Protein AF-A0AAN8JQB4-F1 (afdb_monomer_lite)

Structure (mmCIF, N/CA/C/O backbone):
data_AF-A0AAN8JQB4-F1
#
_entry.id   AF-A0AAN8JQB4-F1
#
loop_
_atom_site.group_PDB
_atom_site.id
_atom_site.type_symbol
_atom_site.label_atom_id
_atom_site.label_alt_id
_atom_site.label_comp_id
_atom_site.label_asym_id
_atom_site.label_entity_id
_atom_site.label_seq_id
_atom_site.pdbx_PDB_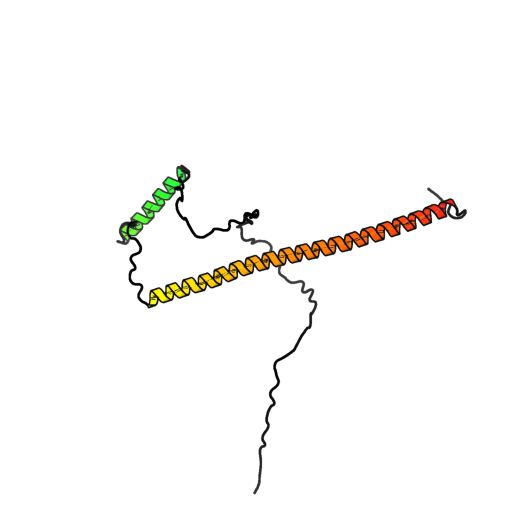ins_code
_atom_site.Cartn_x
_atom_site.Cartn_y
_atom_site.Cartn_z
_atom_site.occupancy
_atom_site.B_iso_or_equiv
_atom_site.auth_seq_id
_atom_site.auth_comp_id
_atom_site.auth_asym_id
_atom_site.auth_atom_id
_atom_site.pdbx_PDB_model_num
ATOM 1 N N . MET A 1 1 ? 81.559 2.538 22.326 1.00 36.91 1 MET A N 1
ATOM 2 C CA . MET A 1 1 ? 80.448 3.495 22.117 1.00 36.91 1 MET A CA 1
ATOM 3 C C . MET A 1 1 ? 79.347 2.707 21.410 1.00 36.91 1 MET A C 1
ATOM 5 O O . MET A 1 1 ? 79.612 2.231 20.320 1.00 36.91 1 MET A O 1
ATOM 9 N N . ALA A 1 2 ? 78.404 2.146 22.182 1.00 40.31 2 ALA A N 1
ATOM 10 C CA . ALA A 1 2 ? 76.998 2.594 22.303 1.00 40.31 2 ALA A CA 1
ATOM 11 C C . ALA A 1 2 ? 76.236 2.403 20.969 1.00 40.31 2 ALA A C 1
ATOM 13 O O . ALA A 1 2 ? 76.582 3.067 20.004 1.00 40.31 2 ALA A O 1
ATOM 14 N N . GLY A 1 3 ? 75.356 1.400 20.808 1.00 42.59 3 GLY A N 1
ATOM 15 C CA . GLY A 1 3 ? 73.992 1.295 21.380 1.00 42.59 3 GLY A CA 1
ATOM 16 C C . GLY A 1 3 ? 73.015 2.032 20.440 1.00 42.59 3 GLY A C 1
ATOM 17 O O . GLY A 1 3 ? 73.292 3.176 20.114 1.00 42.59 3 GLY A O 1
ATOM 18 N N . LYS A 1 4 ? 71.902 1.495 19.926 1.00 48.22 4 LYS A N 1
ATOM 19 C CA . LYS A 1 4 ? 70.839 0.691 20.546 1.00 48.22 4 LYS A CA 1
ATOM 20 C C . LYS A 1 4 ? 69.944 0.033 19.483 1.00 48.22 4 LYS A C 1
ATOM 22 O O . LYS A 1 4 ? 69.798 0.548 18.378 1.00 48.22 4 LYS A O 1
ATOM 27 N N . ASP A 1 5 ? 69.317 -1.047 19.926 1.00 49.12 5 ASP A N 1
ATOM 28 C CA . ASP A 1 5 ? 68.224 -1.827 19.344 1.00 49.12 5 ASP A CA 1
ATOM 29 C C . ASP A 1 5 ? 66.959 -1.008 19.032 1.00 49.12 5 ASP A C 1
ATOM 31 O O . ASP A 1 5 ? 66.666 -0.043 19.738 1.00 49.12 5 ASP A O 1
ATOM 35 N N . ILE A 1 6 ? 66.155 -1.462 18.059 1.00 45.59 6 ILE A N 1
ATOM 36 C CA . ILE A 1 6 ? 64.700 -1.239 18.020 1.00 45.59 6 ILE A CA 1
ATOM 37 C C . ILE A 1 6 ? 64.007 -2.521 17.546 1.00 45.59 6 ILE A C 1
ATOM 39 O O . ILE A 1 6 ? 64.327 -3.098 16.507 1.00 45.59 6 ILE A O 1
ATOM 43 N N . SER A 1 7 ? 63.090 -2.955 18.401 1.00 45.72 7 SER A N 1
ATOM 44 C CA . SER A 1 7 ? 62.369 -4.216 18.411 1.00 45.72 7 SER A CA 1
ATOM 45 C C . SER A 1 7 ? 61.274 -4.329 17.353 1.00 45.72 7 SER A C 1
ATOM 47 O O . SER A 1 7 ? 60.690 -3.346 16.904 1.00 45.72 7 SER A O 1
ATOM 49 N N . GLN A 1 8 ? 60.959 -5.587 17.053 1.00 43.47 8 GLN A N 1
ATOM 50 C CA . GLN A 1 8 ? 59.735 -6.054 16.413 1.00 43.47 8 GLN A CA 1
ATOM 51 C C . GLN A 1 8 ? 58.496 -5.677 17.249 1.00 43.47 8 GLN A C 1
ATOM 53 O O . GLN A 1 8 ? 58.526 -5.788 18.475 1.00 43.47 8 GLN A O 1
ATOM 58 N N . SER A 1 9 ? 57.389 -5.322 16.593 1.00 43.88 9 SER A N 1
ATOM 59 C CA . SER A 1 9 ? 56.047 -5.483 17.166 1.00 43.88 9 SER A CA 1
ATOM 60 C C . SER A 1 9 ? 55.058 -5.884 16.073 1.00 43.88 9 SER A C 1
ATOM 62 O O . SER A 1 9 ? 54.669 -5.072 15.232 1.00 43.88 9 SER A O 1
ATOM 64 N N . GLU A 1 10 ? 54.690 -7.160 16.098 1.00 43.81 10 GLU A N 1
ATOM 65 C CA . GLU A 1 10 ? 53.572 -7.754 15.373 1.00 43.81 10 GLU A CA 1
ATOM 66 C C . GLU A 1 10 ? 52.251 -7.194 15.919 1.00 43.81 10 GLU A C 1
ATOM 68 O O . GLU A 1 10 ? 52.070 -7.077 17.132 1.00 43.81 10 GLU A O 1
ATOM 73 N N . VAL A 1 11 ? 51.318 -6.858 15.028 1.00 48.84 11 VAL A N 1
ATOM 74 C CA . VAL A 1 11 ? 49.929 -6.543 15.387 1.00 48.84 11 VAL A CA 1
ATOM 75 C C . VAL A 1 11 ? 49.025 -7.706 14.958 1.00 48.84 11 VAL A C 1
ATOM 77 O O . VAL A 1 11 ? 49.134 -8.159 13.816 1.00 48.84 11 VAL A O 1
ATOM 80 N N . PRO A 1 12 ? 48.159 -8.223 15.849 1.00 42.69 12 PRO A N 1
ATOM 81 C CA . PRO A 1 12 ? 47.396 -9.438 15.601 1.00 42.69 12 PRO A CA 1
ATOM 82 C C . PRO A 1 12 ? 46.146 -9.184 14.751 1.00 42.69 12 PRO A C 1
ATOM 84 O O . PRO A 1 12 ? 45.464 -8.168 14.877 1.00 42.69 12 PRO A O 1
ATOM 87 N N . SER A 1 13 ? 45.829 -10.170 13.913 1.00 44.69 13 SER A N 1
ATOM 88 C CA . SER A 1 13 ? 44.595 -10.301 13.141 1.00 44.69 13 SER A CA 1
AT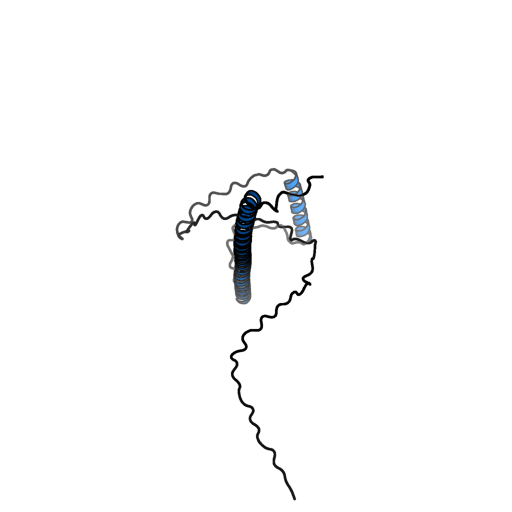OM 89 C C . SER A 1 13 ? 43.385 -10.534 14.050 1.00 44.69 13 SER A C 1
ATOM 91 O O . SER A 1 13 ? 43.365 -11.516 14.794 1.00 44.69 13 SER A O 1
ATOM 93 N N . THR A 1 14 ? 42.337 -9.717 13.933 1.00 50.06 14 THR A N 1
ATOM 94 C CA . THR A 1 14 ? 41.032 -10.004 14.550 1.00 50.06 14 THR A CA 1
ATOM 95 C C . THR A 1 14 ? 39.934 -10.053 13.492 1.00 50.06 14 THR A C 1
ATOM 97 O O . THR A 1 14 ? 39.484 -9.030 12.983 1.00 50.06 14 THR A O 1
ATOM 100 N N . SER A 1 15 ? 39.578 -11.297 13.163 1.00 37.19 15 SER A N 1
ATOM 101 C CA . SER A 1 15 ? 38.269 -11.820 12.759 1.00 37.19 15 SER A CA 1
ATOM 102 C C . SER A 1 15 ? 37.110 -10.817 12.796 1.00 37.19 15 SER A C 1
ATOM 104 O O . SER A 1 15 ? 36.704 -10.369 13.866 1.00 37.19 15 SER A O 1
ATOM 106 N N . ALA A 1 16 ? 36.542 -10.527 11.627 1.00 48.97 16 ALA A N 1
ATOM 107 C CA . ALA A 1 16 ? 35.262 -9.851 11.493 1.00 48.97 16 ALA A CA 1
ATOM 108 C C . ALA A 1 16 ? 34.144 -10.892 11.616 1.00 48.97 16 ALA A C 1
ATOM 110 O O . ALA A 1 16 ? 33.850 -11.551 10.632 1.00 48.97 16 ALA A O 1
ATOM 111 N N . ASP A 1 17 ? 33.571 -11.039 12.811 1.00 42.47 17 ASP A N 1
ATOM 112 C CA . ASP A 1 17 ? 32.242 -11.620 13.028 1.00 42.47 17 ASP A CA 1
ATOM 113 C C . ASP A 1 17 ? 31.674 -11.112 14.370 1.00 42.47 17 ASP A C 1
ATOM 115 O O . ASP A 1 17 ? 32.356 -11.148 15.393 1.00 42.47 17 ASP A O 1
ATOM 119 N N . ASN A 1 18 ? 30.404 -10.687 14.336 1.00 36.41 18 ASN A N 1
ATOM 120 C CA . ASN A 1 18 ? 29.501 -10.309 15.440 1.00 36.41 18 ASN A CA 1
ATOM 121 C C . ASN A 1 18 ? 29.667 -8.936 16.124 1.00 36.41 18 ASN A C 1
ATOM 123 O O . ASN A 1 18 ? 30.315 -8.810 17.160 1.00 36.41 18 ASN A O 1
ATOM 127 N N . ILE A 1 19 ? 28.883 -7.953 15.662 1.00 43.16 19 ILE A N 1
ATOM 128 C CA . ILE A 1 19 ? 28.122 -7.091 16.582 1.00 43.16 19 ILE A CA 1
ATOM 129 C C . ILE A 1 19 ? 26.657 -7.165 16.163 1.00 43.16 19 ILE A C 1
ATOM 131 O O . ILE A 1 19 ? 26.254 -6.594 15.151 1.00 43.16 19 ILE A O 1
ATOM 135 N N . ASP A 1 20 ? 25.895 -7.916 16.948 1.00 40.97 20 ASP A N 1
ATOM 136 C CA . ASP A 1 20 ? 24.444 -7.938 16.912 1.00 40.97 20 ASP A CA 1
ATOM 137 C C . ASP A 1 20 ? 23.907 -6.842 17.849 1.00 40.97 20 ASP A C 1
ATOM 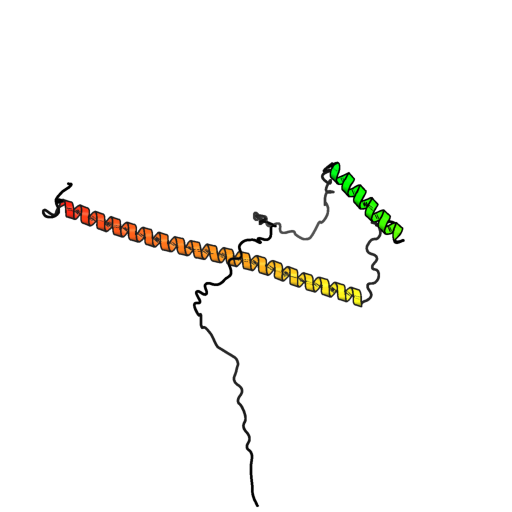139 O O . ASP A 1 20 ? 24.463 -6.595 18.920 1.00 40.97 20 ASP A O 1
ATOM 143 N N . PHE A 1 21 ? 22.805 -6.229 17.428 1.00 35.81 21 PHE A N 1
ATOM 144 C CA . PHE A 1 21 ? 21.771 -5.641 18.279 1.00 35.81 21 PHE A CA 1
ATOM 145 C C . PHE A 1 21 ? 22.128 -4.499 19.262 1.00 35.81 21 PHE A C 1
ATOM 147 O O . PHE A 1 21 ? 22.403 -4.708 20.441 1.00 35.81 21 PHE A O 1
ATOM 154 N N . LEU A 1 22 ? 21.878 -3.261 18.825 1.00 31.66 22 LEU A N 1
ATOM 155 C CA . LEU A 1 22 ? 21.128 -2.303 19.645 1.00 31.66 22 LEU A CA 1
ATOM 156 C C . LEU A 1 22 ? 20.026 -1.683 18.782 1.00 31.66 22 LEU A C 1
ATOM 158 O O . LEU A 1 22 ? 20.266 -0.785 17.977 1.00 31.66 22 LEU A O 1
ATOM 162 N N . THR A 1 23 ? 18.802 -2.179 18.958 1.00 51.28 23 THR A N 1
ATOM 163 C CA . THR A 1 23 ? 17.591 -1.399 18.705 1.00 51.28 23 THR A CA 1
ATOM 164 C C . THR A 1 23 ? 17.631 -0.187 19.623 1.00 51.28 23 THR A C 1
ATOM 166 O O . THR A 1 23 ? 17.476 -0.326 20.836 1.00 51.28 23 THR A O 1
ATOM 169 N N . TYR A 1 24 ? 17.884 0.984 19.052 1.00 33.62 24 TYR A N 1
ATOM 170 C CA . TYR A 1 24 ? 17.646 2.242 19.737 1.00 33.62 24 TYR A CA 1
ATOM 171 C C . TYR A 1 24 ? 16.297 2.767 19.258 1.00 33.62 24 TYR A C 1
ATOM 173 O O . TYR A 1 24 ? 16.125 3.066 18.075 1.00 33.62 24 TYR A O 1
ATOM 181 N N . ASP A 1 25 ? 15.337 2.784 20.179 1.00 45.75 25 ASP A N 1
ATOM 182 C CA . ASP A 1 25 ? 14.132 3.590 20.084 1.00 45.75 25 ASP A CA 1
ATOM 183 C C . ASP A 1 25 ? 14.544 5.032 19.789 1.00 45.75 25 ASP A C 1
ATOM 185 O O . ASP A 1 25 ? 15.288 5.639 20.559 1.00 45.75 25 ASP A O 1
ATOM 189 N N . ASP A 1 26 ? 14.072 5.577 18.674 1.00 38.53 26 ASP A N 1
ATOM 190 C CA . ASP A 1 26 ? 14.133 7.013 18.462 1.00 38.53 26 ASP A CA 1
ATOM 191 C C . ASP A 1 26 ? 12.776 7.478 17.942 1.00 38.53 26 ASP A C 1
ATOM 193 O O . ASP A 1 26 ? 12.453 7.395 16.752 1.00 38.53 26 ASP A O 1
ATOM 197 N N . ASP A 1 27 ? 11.978 7.967 18.891 1.00 47.69 27 ASP A N 1
ATOM 198 C CA . ASP A 1 27 ? 10.947 8.981 18.699 1.00 47.69 27 ASP A CA 1
ATOM 199 C C . ASP A 1 27 ? 11.590 10.264 18.125 1.00 47.69 27 ASP A C 1
ATOM 201 O O . ASP A 1 27 ? 11.508 11.351 18.701 1.00 47.69 27 ASP A O 1
ATOM 205 N N . ASN A 1 28 ? 12.237 10.175 16.960 1.00 40.66 28 ASN A N 1
ATOM 206 C CA . ASN A 1 28 ? 12.725 11.346 16.255 1.00 40.66 28 ASN A CA 1
ATOM 207 C C . ASN A 1 28 ? 11.591 11.926 15.416 1.00 40.66 28 ASN A C 1
ATOM 209 O O . ASN A 1 28 ? 11.411 11.668 14.222 1.00 40.66 28 ASN A O 1
ATOM 213 N N . SER A 1 29 ? 10.806 12.724 16.125 1.00 54.28 29 SER A N 1
ATOM 214 C CA . SER A 1 29 ? 9.900 13.752 15.642 1.00 54.28 29 SER A CA 1
ATOM 215 C C . SER A 1 29 ? 10.604 14.775 14.734 1.00 54.28 29 SER A C 1
ATOM 217 O O . SER A 1 29 ? 10.682 15.952 15.058 1.00 54.28 29 SER A O 1
ATOM 219 N N . ASN A 1 30 ? 11.092 14.361 13.559 1.00 45.50 30 ASN A N 1
ATOM 220 C CA . ASN A 1 30 ? 11.366 15.274 12.449 1.00 45.50 30 ASN A CA 1
ATOM 221 C C . ASN A 1 30 ? 11.509 14.539 11.104 1.00 45.50 30 ASN A C 1
ATOM 223 O O . ASN A 1 30 ? 12.591 14.466 10.522 1.00 45.50 30 ASN A O 1
ATOM 227 N N . VAL A 1 31 ? 10.399 14.034 10.566 1.00 39.91 31 VAL A N 1
ATOM 228 C CA . VAL A 1 31 ? 10.278 13.811 9.119 1.00 39.91 31 VAL A CA 1
ATOM 229 C C . VAL A 1 31 ? 9.239 14.793 8.606 1.00 39.91 31 VAL A C 1
ATOM 231 O O . VAL A 1 31 ? 8.052 14.496 8.537 1.00 39.91 31 VAL A O 1
ATOM 234 N N . PHE A 1 32 ? 9.728 16.008 8.362 1.00 32.22 32 PHE A N 1
ATOM 235 C CA . PHE A 1 32 ? 9.246 16.995 7.401 1.00 32.22 32 PHE A CA 1
ATOM 236 C C . PHE A 1 32 ? 7.890 16.652 6.756 1.00 32.22 32 PHE A C 1
ATOM 238 O O . PHE A 1 32 ? 7.819 15.985 5.722 1.00 32.22 32 PHE A O 1
ATOM 245 N N . TYR A 1 33 ? 6.815 17.154 7.368 1.00 38.19 33 TYR A N 1
ATOM 246 C CA . TYR A 1 33 ? 5.573 17.434 6.658 1.00 38.19 33 TYR A CA 1
ATOM 247 C C . TYR A 1 33 ? 5.920 18.425 5.537 1.00 38.19 33 TYR A C 1
ATOM 249 O O . TYR A 1 33 ? 6.101 19.615 5.779 1.00 38.19 33 TYR A O 1
ATOM 257 N N . SER A 1 34 ? 6.077 17.924 4.313 1.00 44.22 34 SER A N 1
ATOM 258 C CA . SER A 1 34 ? 5.911 18.743 3.117 1.00 44.22 34 SER A CA 1
ATOM 259 C C . SER A 1 34 ? 4.513 18.454 2.596 1.00 44.22 34 SER A C 1
ATOM 261 O O . SER A 1 34 ? 4.288 17.497 1.854 1.00 44.22 34 SER A O 1
ATOM 263 N N . GLU A 1 35 ? 3.566 19.254 3.076 1.00 50.56 35 GLU A N 1
ATOM 264 C CA . GLU A 1 35 ? 2.320 19.501 2.363 1.00 50.56 35 GLU A CA 1
ATOM 265 C C . GLU A 1 35 ? 2.672 20.057 0.972 1.00 50.56 35 GLU A C 1
ATOM 267 O O . GLU A 1 35 ? 3.577 20.878 0.824 1.00 50.56 35 GLU A O 1
ATOM 272 N N . ASP A 1 36 ? 1.970 19.549 -0.041 1.00 50.28 36 ASP A N 1
ATOM 273 C CA . ASP A 1 36 ? 1.895 20.080 -1.405 1.00 50.28 36 ASP A CA 1
ATOM 274 C C . ASP A 1 36 ? 3.089 19.894 -2.356 1.00 50.28 36 ASP A C 1
ATOM 276 O O . ASP A 1 36 ? 3.607 20.872 -2.874 1.00 50.28 36 ASP A O 1
ATOM 280 N N . VAL A 1 37 ? 3.423 18.645 -2.728 1.00 50.53 37 VAL A N 1
ATOM 281 C CA . VAL A 1 37 ? 3.483 18.228 -4.157 1.00 50.53 37 VAL A CA 1
ATOM 282 C C . VAL A 1 37 ? 3.291 16.702 -4.264 1.00 50.53 37 VAL A C 1
ATOM 284 O O . VAL A 1 37 ? 4.236 15.929 -4.434 1.00 50.53 37 VAL A O 1
ATOM 287 N N . GLY A 1 38 ? 2.050 16.224 -4.169 1.00 43.88 38 GLY A N 1
ATOM 288 C CA . GLY A 1 38 ? 1.745 14.850 -4.579 1.00 43.88 38 GLY A CA 1
ATOM 289 C C . GLY A 1 38 ? 2.015 14.682 -6.084 1.00 43.88 38 GLY A C 1
ATOM 290 O O . GLY A 1 38 ? 1.617 15.553 -6.862 1.00 43.88 38 GLY A O 1
ATOM 291 N N . PRO A 1 39 ? 2.679 13.607 -6.556 1.00 50.84 39 PRO A N 1
ATOM 292 C CA . PRO A 1 39 ? 2.738 13.337 -7.984 1.00 50.84 39 PRO A CA 1
ATOM 293 C C . PRO A 1 39 ? 1.312 13.087 -8.495 1.00 50.84 39 PRO A C 1
ATOM 295 O O . PRO A 1 39 ? 0.694 12.073 -8.192 1.00 50.84 39 PRO A O 1
ATOM 298 N N . MET A 1 40 ? 0.812 14.043 -9.278 1.00 46.47 40 MET A N 1
ATOM 299 C CA . MET A 1 40 ? -0.550 14.181 -9.813 1.00 46.47 40 MET A CA 1
ATOM 300 C C . MET A 1 40 ? -0.977 13.086 -10.814 1.00 46.47 40 MET A C 1
ATOM 302 O O . MET A 1 40 ? -1.914 13.273 -11.584 1.00 46.47 40 MET A O 1
ATOM 306 N N . TRP A 1 41 ? -0.294 11.943 -10.840 1.00 50.19 41 TRP A N 1
ATOM 307 C CA . TRP A 1 41 ? -0.777 10.745 -11.520 1.00 50.19 41 TRP A CA 1
ATOM 308 C C . TRP A 1 41 ? -1.304 9.805 -10.437 1.00 50.19 41 TRP A C 1
ATOM 310 O O . TRP A 1 41 ? -0.647 8.881 -9.966 1.00 50.19 41 TRP A O 1
ATOM 320 N N . THR A 1 42 ? -2.496 10.146 -9.974 1.00 45.94 42 THR A N 1
ATOM 321 C CA . THR A 1 42 ? -3.301 9.357 -9.052 1.00 45.94 42 THR A CA 1
ATOM 322 C C . THR A 1 42 ? -3.385 7.899 -9.489 1.00 45.94 42 THR A C 1
ATOM 324 O O . THR A 1 42 ? -3.574 7.601 -10.671 1.00 45.94 42 THR A O 1
ATOM 327 N N . ASP A 1 43 ? -3.259 7.021 -8.500 1.00 49.44 43 ASP A N 1
ATOM 328 C CA . ASP A 1 43 ? -4.012 5.782 -8.320 1.00 49.44 43 ASP A CA 1
ATOM 329 C C . ASP A 1 43 ? -4.738 5.259 -9.563 1.00 49.44 43 ASP A C 1
ATOM 331 O O . ASP A 1 43 ? -5.934 5.438 -9.761 1.00 49.44 43 ASP A O 1
ATOM 335 N N . ASN A 1 44 ? -3.990 4.516 -10.370 1.00 48.81 44 ASN A N 1
ATOM 336 C CA . ASN A 1 44 ? -4.535 3.357 -11.056 1.00 48.81 44 ASN A CA 1
ATOM 337 C C . ASN A 1 44 ? -3.764 2.140 -10.553 1.00 48.81 44 ASN A C 1
ATOM 339 O O . ASN A 1 44 ? -2.901 1.574 -11.233 1.00 48.81 44 ASN A O 1
ATOM 343 N N . ILE A 1 45 ? -4.063 1.734 -9.316 1.00 51.38 45 ILE A N 1
ATOM 344 C CA . ILE A 1 45 ? -3.969 0.316 -8.995 1.00 51.38 45 ILE A CA 1
ATOM 345 C C . ILE A 1 45 ? -5.060 -0.328 -9.838 1.00 51.38 45 ILE A C 1
ATOM 347 O O . ILE A 1 45 ? -6.231 -0.308 -9.483 1.00 51.38 45 ILE A O 1
ATOM 351 N N . ILE A 1 46 ? -4.668 -0.827 -11.010 1.00 46.62 46 ILE A N 1
ATOM 352 C CA . ILE A 1 46 ? -5.478 -1.798 -11.729 1.00 46.62 46 ILE A CA 1
ATOM 353 C C . ILE A 1 46 ? -5.663 -2.939 -10.735 1.00 46.62 46 ILE A C 1
ATOM 355 O O . ILE A 1 46 ? -4.707 -3.653 -10.420 1.00 46.62 46 ILE A O 1
ATOM 359 N N . GLU A 1 47 ? -6.868 -3.040 -10.192 1.00 41.72 47 GLU A N 1
ATOM 360 C CA . GLU A 1 47 ? -7.356 -4.196 -9.467 1.00 41.72 47 GLU A CA 1
ATOM 361 C C . GLU A 1 47 ? -7.314 -5.361 -10.461 1.00 41.72 47 GLU A C 1
ATOM 363 O O . GLU A 1 47 ? -8.230 -5.583 -11.253 1.00 41.72 47 GLU A O 1
ATOM 368 N N . LEU A 1 48 ? -6.169 -6.051 -10.518 1.00 41.53 48 LEU A N 1
ATOM 369 C CA . LEU A 1 48 ? -6.085 -7.339 -11.184 1.00 41.53 48 LEU A CA 1
ATOM 370 C C . LEU A 1 48 ? -6.929 -8.287 -10.338 1.00 41.53 48 LEU A C 1
ATOM 372 O O . LEU A 1 48 ? -6.432 -8.930 -9.417 1.00 41.53 48 LEU A O 1
ATOM 376 N N . SER A 1 49 ? -8.216 -8.368 -10.669 1.00 37.44 49 SER A N 1
ATOM 377 C CA . SER A 1 49 ? -8.983 -9.572 -10.402 1.00 37.44 49 SER A CA 1
ATOM 378 C C . SER A 1 49 ? -8.167 -10.746 -1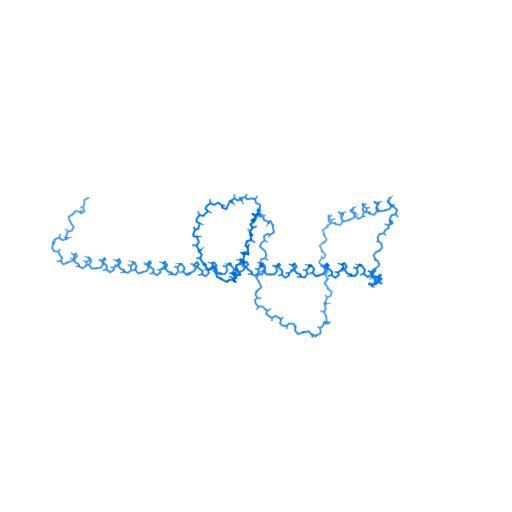0.943 1.00 37.44 49 SER A C 1
ATOM 380 O O . SER A 1 49 ? -7.739 -10.757 -12.101 1.00 37.44 49 SER A O 1
ATOM 382 N N . SER A 1 50 ? -7.856 -11.685 -10.055 1.00 37.78 50 SER A N 1
ATOM 383 C CA . SER A 1 50 ? -7.046 -12.864 -10.323 1.00 37.78 50 SER A CA 1
ATOM 384 C C . SER A 1 50 ? -7.617 -13.665 -11.492 1.00 37.78 50 SER A C 1
ATOM 386 O O . SER A 1 50 ? -8.447 -14.549 -11.313 1.00 37.78 50 SER A O 1
ATOM 388 N N . SER A 1 51 ? -7.144 -13.372 -12.697 1.00 32.84 51 SER A N 1
ATOM 389 C CA . SER A 1 51 ? -7.276 -14.234 -13.863 1.00 32.84 51 SER A CA 1
ATOM 390 C C . SER A 1 51 ? -5.872 -14.652 -14.258 1.00 32.84 51 SER A C 1
ATOM 392 O O . SER A 1 51 ? -5.194 -13.989 -15.043 1.00 32.84 51 SER A O 1
ATOM 394 N N . ASN A 1 52 ? -5.414 -15.753 -13.666 1.00 48.22 52 ASN A N 1
ATOM 395 C CA . ASN A 1 52 ? -4.242 -16.465 -14.149 1.00 48.22 52 ASN A CA 1
ATOM 396 C C . ASN A 1 52 ? -4.514 -16.890 -15.596 1.00 48.22 52 ASN A C 1
ATOM 398 O O . ASN A 1 52 ? -5.223 -17.863 -15.834 1.00 48.22 52 ASN A O 1
ATOM 402 N N . THR A 1 53 ? -3.947 -16.180 -16.568 1.00 37.66 53 THR A N 1
ATOM 403 C CA . THR A 1 53 ? -3.777 -16.719 -17.917 1.00 37.66 53 THR A CA 1
ATOM 404 C C . THR A 1 53 ? -2.340 -17.200 -18.022 1.00 37.66 53 THR A C 1
ATOM 406 O O . THR A 1 53 ? -1.406 -16.451 -18.291 1.00 37.66 53 THR A O 1
ATOM 409 N N . SER A 1 54 ? -2.158 -18.486 -17.724 1.00 44.69 54 SER A N 1
ATOM 410 C CA . SER A 1 54 ? -0.981 -19.232 -18.151 1.00 44.69 54 SER A CA 1
ATOM 411 C C . SER A 1 54 ? -0.987 -19.229 -19.679 1.00 44.69 54 SER A C 1
ATOM 413 O O . SER A 1 54 ? -1.697 -20.003 -20.317 1.00 44.69 54 SER A O 1
ATOM 415 N N . THR A 1 55 ? -0.269 -18.287 -20.280 1.00 39.12 55 THR A N 1
ATOM 416 C CA . THR A 1 55 ? -0.019 -18.295 -21.718 1.00 39.12 55 THR A CA 1
ATOM 417 C C . THR A 1 55 ? 1.040 -19.349 -21.991 1.00 39.12 55 THR A C 1
ATOM 419 O O . THR A 1 55 ? 2.236 -19.092 -21.856 1.00 39.12 55 THR A O 1
ATOM 422 N N . ASN A 1 56 ? 0.577 -20.549 -22.342 1.00 46.38 56 ASN A N 1
ATOM 423 C CA . ASN A 1 56 ? 1.378 -21.490 -23.106 1.00 46.38 56 ASN A CA 1
ATOM 424 C C . ASN A 1 56 ? 1.824 -20.799 -24.400 1.00 46.38 56 ASN A C 1
ATOM 426 O O . ASN A 1 56 ? 1.015 -20.268 -25.161 1.00 46.38 56 ASN A O 1
ATOM 430 N N . ASP A 1 57 ? 3.133 -20.793 -24.595 1.00 45.81 57 ASP A N 1
ATOM 431 C CA . ASP A 1 57 ? 3.842 -20.265 -25.746 1.00 45.81 57 ASP A CA 1
ATOM 432 C C . ASP A 1 57 ? 3.640 -21.210 -26.936 1.00 45.81 57 ASP A C 1
ATOM 434 O O . ASP A 1 57 ? 4.382 -22.174 -27.098 1.00 45.81 57 ASP A O 1
ATOM 438 N N . SER A 1 58 ? 2.553 -21.027 -27.691 1.00 50.41 58 SER A N 1
ATOM 439 C CA . SER A 1 58 ? 2.358 -21.538 -29.056 1.00 50.41 58 SER A CA 1
ATOM 440 C C . SER A 1 58 ? 1.007 -21.058 -29.592 1.00 50.41 58 SER A C 1
ATOM 442 O O . SER A 1 58 ? -0.021 -21.334 -28.987 1.00 50.41 58 SER A O 1
ATOM 444 N N . GLN A 1 59 ? 1.020 -20.428 -30.771 1.00 44.22 59 GLN A N 1
ATOM 445 C CA . GLN A 1 59 ? -0.114 -19.865 -31.536 1.00 44.22 59 GLN A CA 1
ATOM 446 C C . GLN A 1 59 ? -0.391 -18.369 -31.326 1.00 44.22 59 GLN A C 1
ATOM 448 O O . GLN A 1 59 ? -1.442 -17.940 -30.857 1.00 44.22 59 GLN A O 1
ATOM 453 N N . VAL A 1 60 ? 0.553 -17.550 -31.798 1.00 50.97 60 VAL A N 1
ATOM 454 C CA . VAL A 1 60 ? 0.314 -16.142 -32.140 1.00 50.97 60 VAL A CA 1
ATOM 455 C C . VAL A 1 60 ? -0.270 -16.084 -33.557 1.00 50.97 60 VAL A C 1
ATOM 457 O O . VAL A 1 60 ? 0.431 -15.848 -34.535 1.00 50.97 60 VAL A O 1
ATOM 460 N N . SER A 1 61 ? -1.564 -16.355 -33.698 1.00 52.03 61 SER A N 1
ATOM 461 C CA . SER A 1 61 ? -2.281 -16.117 -34.955 1.00 52.03 61 SER A CA 1
ATOM 462 C C . SER A 1 61 ? -3.704 -15.681 -34.644 1.00 52.03 61 SER A C 1
ATOM 464 O O . SER A 1 61 ? -4.582 -16.521 -34.469 1.00 52.03 61 SER A O 1
ATOM 466 N N . ASN A 1 62 ? -3.865 -14.362 -34.496 1.00 59.03 62 ASN A N 1
ATOM 467 C CA . ASN A 1 62 ? -5.061 -13.543 -34.750 1.00 59.03 62 ASN A CA 1
ATOM 468 C C . ASN A 1 62 ? -5.080 -12.343 -33.795 1.00 59.03 62 ASN A C 1
ATOM 470 O O . ASN A 1 62 ? -5.883 -12.263 -32.869 1.00 59.03 62 ASN A O 1
ATOM 474 N N . VAL A 1 63 ? -4.192 -11.379 -34.044 1.00 52.88 63 VAL A N 1
ATOM 475 C CA . VAL A 1 63 ? -4.447 -10.004 -33.606 1.00 52.88 63 VAL A CA 1
ATOM 476 C C . VAL A 1 63 ? -5.411 -9.424 -34.635 1.00 52.88 63 VAL A C 1
ATOM 478 O O . VAL A 1 63 ? -5.018 -9.158 -35.770 1.00 52.88 63 VAL A O 1
ATOM 481 N N . LEU A 1 64 ? -6.688 -9.301 -34.273 1.00 54.38 64 LEU A N 1
ATOM 482 C CA . LEU A 1 64 ? -7.646 -8.544 -35.077 1.00 54.38 64 LEU A CA 1
ATOM 483 C C . LEU A 1 64 ? -7.133 -7.101 -35.213 1.00 54.38 64 LEU A C 1
ATOM 485 O O . LEU A 1 64 ? -6.687 -6.535 -34.208 1.00 54.38 64 LEU A O 1
ATOM 489 N N . PRO A 1 65 ? -7.175 -6.491 -36.411 1.00 51.50 65 PRO A N 1
ATOM 490 C CA . PRO A 1 65 ? -6.824 -5.089 -36.565 1.00 51.50 65 PRO A CA 1
ATOM 491 C C . PRO A 1 65 ? -7.684 -4.241 -35.628 1.00 51.50 65 PRO A C 1
ATOM 493 O O . PRO A 1 65 ? -8.911 -4.284 -35.685 1.00 51.50 65 PRO A O 1
ATOM 496 N N . PHE A 1 66 ? -7.032 -3.497 -34.737 1.00 54.44 66 PHE A N 1
ATOM 497 C CA . PHE A 1 66 ? -7.692 -2.494 -33.915 1.00 54.44 66 PHE A CA 1
ATOM 498 C C . PHE A 1 66 ? -8.253 -1.423 -34.853 1.00 54.44 66 PHE A C 1
ATOM 500 O O . PHE A 1 66 ? -7.500 -0.596 -35.372 1.00 54.44 66 PHE A O 1
ATOM 507 N N . GLU A 1 67 ? -9.560 -1.461 -35.110 1.00 53.34 67 GLU A N 1
ATOM 508 C CA . GLU A 1 67 ? -10.258 -0.365 -35.774 1.00 53.34 67 GLU A CA 1
ATOM 509 C C . GLU A 1 67 ? -10.156 0.857 -34.861 1.00 53.34 67 GLU A C 1
ATOM 511 O O . GLU A 1 67 ? -10.805 0.955 -33.817 1.00 53.34 67 GLU A O 1
ATOM 516 N N . GLY A 1 68 ? -9.243 1.759 -35.221 1.00 49.72 68 GLY A N 1
ATOM 517 C CA . GLY A 1 68 ? -9.005 2.990 -34.492 1.00 49.72 68 GLY A CA 1
ATOM 518 C C . GLY A 1 68 ? -10.315 3.741 -34.306 1.00 49.72 68 GLY A C 1
ATOM 519 O O . GLY A 1 68 ? -10.994 4.075 -35.275 1.00 49.72 68 GLY A O 1
ATOM 520 N N . ARG A 1 69 ? -10.664 4.016 -33.048 1.00 53.06 69 ARG A N 1
ATOM 521 C CA . ARG A 1 69 ? -11.774 4.899 -32.698 1.00 53.06 69 ARG A CA 1
ATOM 522 C C . ARG A 1 69 ? -11.535 6.247 -33.382 1.00 53.06 69 ARG A C 1
ATOM 524 O O . ARG A 1 69 ? -10.655 6.995 -32.962 1.00 53.06 69 ARG A O 1
ATOM 531 N N . GLN A 1 70 ? -12.299 6.535 -34.431 1.00 55.59 70 GLN A N 1
ATOM 532 C CA . GLN A 1 70 ? -12.364 7.848 -35.065 1.00 55.59 70 GLN A CA 1
ATOM 533 C C . GLN A 1 70 ? -12.973 8.823 -34.054 1.00 55.59 70 GLN A C 1
ATOM 535 O O . GLN A 1 70 ? -14.188 8.958 -33.928 1.00 55.59 70 GLN A O 1
ATOM 540 N N . THR A 1 71 ? -12.133 9.440 -33.226 1.00 55.94 71 THR A N 1
ATOM 541 C CA . THR A 1 71 ? -12.513 10.672 -32.543 1.00 55.94 71 THR A CA 1
ATOM 542 C C . THR A 1 71 ? -12.333 11.783 -33.561 1.00 55.94 71 THR A C 1
ATOM 544 O O . THR A 1 71 ? -11.256 12.371 -33.646 1.00 55.94 71 THR A O 1
ATOM 547 N N . GLU A 1 72 ? -13.366 12.008 -34.366 1.00 58.81 72 GLU A N 1
ATOM 548 C CA . GLU A 1 72 ? -13.486 13.170 -35.245 1.00 58.81 72 GLU A CA 1
ATOM 549 C C . GLU A 1 72 ? -13.653 14.412 -34.353 1.00 58.81 72 GLU A C 1
ATOM 551 O O . GLU A 1 72 ? -14.756 14.912 -34.150 1.00 58.81 72 GLU A O 1
ATOM 556 N N . ASP A 1 73 ? -12.566 14.838 -33.707 1.00 64.44 73 ASP A N 1
ATOM 557 C CA . ASP A 1 73 ? -12.473 16.124 -33.025 1.00 64.44 73 ASP A CA 1
ATOM 558 C C . ASP A 1 73 ? -11.936 17.140 -34.047 1.00 64.44 73 ASP A C 1
ATOM 560 O O . ASP A 1 73 ? -10.731 17.145 -34.329 1.00 64.44 73 ASP A O 1
ATOM 564 N N . PRO A 1 74 ? -12.795 17.999 -34.627 1.00 71.94 74 PRO A N 1
ATOM 565 C CA . PRO A 1 74 ? -12.422 18.870 -35.743 1.00 71.94 74 PRO A CA 1
ATOM 566 C C . PRO A 1 74 ? -11.308 19.859 -35.380 1.00 71.94 74 PRO A C 1
ATOM 568 O O . PRO A 1 74 ? -10.565 20.324 -36.246 1.00 71.94 74 PRO A O 1
ATOM 571 N N . MET A 1 75 ? -11.170 20.180 -34.090 1.00 74.69 75 MET A N 1
ATOM 572 C CA . MET A 1 75 ? -10.120 21.067 -33.594 1.00 74.69 75 MET A CA 1
ATOM 573 C C . MET A 1 75 ? -8.752 20.379 -33.575 1.00 74.69 75 MET A C 1
ATOM 575 O O . MET A 1 75 ? -7.728 21.019 -33.826 1.00 74.69 75 MET A O 1
ATOM 579 N N . LEU A 1 76 ? -8.718 19.070 -33.321 1.00 72.12 76 LEU A N 1
ATOM 580 C CA . LEU A 1 76 ? -7.485 18.293 -33.246 1.00 72.12 76 LEU A CA 1
ATOM 581 C C . LEU A 1 76 ? -6.811 18.164 -34.621 1.00 72.12 76 LEU A C 1
ATOM 583 O O . LEU A 1 76 ? -5.582 18.205 -34.710 1.00 72.12 76 LEU A O 1
ATOM 587 N N . ASP A 1 77 ? -7.597 18.061 -35.691 1.00 77.00 77 ASP A N 1
ATOM 588 C CA . ASP A 1 77 ? -7.084 17.945 -37.059 1.00 77.00 77 ASP A CA 1
ATOM 589 C C . ASP A 1 77 ? -6.517 19.258 -37.596 1.00 77.00 77 ASP A C 1
ATOM 591 O O . ASP A 1 77 ? -5.487 19.250 -38.280 1.00 77.00 77 ASP A O 1
ATOM 595 N N . LEU A 1 78 ? -7.098 20.396 -37.203 1.00 83.31 78 LEU A N 1
ATOM 596 C CA . LEU A 1 78 ? -6.525 21.713 -37.483 1.00 83.31 78 LEU A CA 1
ATOM 597 C C . LEU A 1 78 ? -5.176 21.891 -36.779 1.00 83.31 78 LEU A C 1
ATOM 599 O O . LEU A 1 78 ? -4.181 22.217 -37.428 1.00 83.31 78 LEU A O 1
ATOM 603 N N . VAL A 1 79 ? -5.101 21.598 -35.476 1.00 89.12 79 VAL A N 1
ATOM 604 C CA . VAL A 1 79 ? -3.853 21.729 -34.700 1.00 89.12 79 VAL A CA 1
ATOM 605 C C . VAL A 1 79 ? -2.766 20.789 -35.231 1.00 89.12 79 VAL A C 1
ATOM 607 O O . VAL A 1 79 ? -1.616 21.202 -35.415 1.00 89.12 79 VAL A O 1
ATOM 610 N N . LYS A 1 80 ? -3.114 19.532 -35.539 1.00 86.50 80 LYS A N 1
ATOM 611 C CA . LYS A 1 80 ? -2.190 18.579 -36.175 1.00 86.50 80 LYS A CA 1
ATOM 612 C C . LYS A 1 80 ? -1.735 19.071 -37.550 1.00 86.50 80 LYS A C 1
ATOM 614 O O . LYS A 1 80 ? -0.547 18.967 -37.862 1.00 86.50 80 LYS A O 1
ATOM 619 N N . GLY A 1 81 ? -2.641 19.622 -38.358 1.00 86.50 81 GLY A N 1
ATOM 620 C CA . GLY A 1 81 ? -2.344 20.177 -39.679 1.00 86.50 81 GLY A CA 1
ATOM 621 C C . GLY A 1 81 ? -1.371 21.356 -39.625 1.00 86.50 81 GLY A C 1
ATOM 622 O O . GLY A 1 81 ? -0.378 21.375 -40.360 1.00 86.50 81 GLY A O 1
ATOM 623 N N . GLU A 1 82 ? -1.599 22.298 -38.710 1.00 89.31 82 GLU A N 1
ATOM 624 C CA . GLU A 1 82 ? -0.725 23.454 -38.496 1.00 89.31 82 GLU A CA 1
ATOM 625 C C . GLU A 1 82 ? 0.657 23.051 -37.983 1.00 89.31 82 GLU A C 1
ATOM 627 O O . GLU A 1 82 ? 1.680 23.535 -38.478 1.00 89.31 82 GLU A O 1
ATOM 632 N N . LEU A 1 83 ? 0.711 22.150 -36.999 1.00 93.44 83 LEU A N 1
ATOM 633 C CA . LEU A 1 83 ? 1.971 21.650 -36.460 1.00 93.44 83 LEU A CA 1
ATOM 634 C C . LEU A 1 83 ? 2.773 20.914 -37.543 1.00 93.44 83 LEU A C 1
ATOM 636 O O . LEU A 1 83 ? 3.975 21.152 -37.687 1.00 93.44 83 LEU A O 1
ATOM 640 N N . LYS A 1 84 ? 2.107 20.089 -38.362 1.00 91.31 84 LYS A N 1
ATOM 641 C CA . LYS A 1 84 ? 2.717 19.387 -39.499 1.00 91.31 84 LYS A CA 1
ATOM 642 C C . LYS A 1 84 ? 3.290 20.365 -40.524 1.00 91.31 84 LYS A C 1
ATOM 644 O O . LYS A 1 84 ? 4.438 20.198 -40.933 1.00 91.31 84 LYS A O 1
ATOM 649 N N . HIS A 1 85 ? 2.544 21.408 -40.894 1.00 91.62 85 HIS A N 1
ATOM 650 C CA . HIS A 1 85 ? 3.036 22.457 -41.794 1.00 91.62 85 HIS A CA 1
ATOM 651 C C . HIS A 1 85 ? 4.240 23.193 -41.211 1.00 91.62 85 HIS A C 1
ATOM 653 O O . HIS A 1 85 ? 5.243 23.374 -41.894 1.00 91.62 85 HIS A O 1
ATOM 659 N N . ARG A 1 86 ? 4.185 23.565 -39.930 1.00 93.62 86 ARG A N 1
ATOM 660 C CA . ARG A 1 86 ? 5.270 24.282 -39.250 1.00 93.62 86 ARG A CA 1
ATOM 661 C C . ARG A 1 86 ? 6.565 23.474 -39.218 1.00 93.62 86 ARG A C 1
ATOM 663 O O . ARG A 1 86 ? 7.636 24.019 -39.482 1.00 93.62 86 ARG A O 1
ATOM 670 N N . ILE A 1 87 ? 6.466 22.178 -38.924 1.00 91.88 87 ILE A N 1
ATOM 671 C CA . ILE A 1 87 ? 7.604 21.253 -38.947 1.00 91.88 87 ILE A CA 1
ATOM 672 C C . ILE A 1 87 ? 8.136 21.113 -40.375 1.00 91.88 87 ILE A C 1
ATOM 674 O O . ILE A 1 87 ? 9.341 21.249 -40.588 1.00 91.88 87 ILE A O 1
ATOM 678 N N . ARG A 1 88 ? 7.250 20.900 -41.355 1.00 92.12 88 ARG A N 1
ATOM 679 C CA . ARG A 1 88 ? 7.614 20.764 -42.770 1.00 92.12 88 ARG A CA 1
ATOM 680 C C . ARG A 1 88 ? 8.361 21.997 -43.280 1.00 92.12 88 ARG A C 1
ATOM 682 O O . ARG A 1 88 ? 9.478 21.868 -43.769 1.00 92.12 88 ARG A O 1
ATOM 689 N N . SER A 1 89 ? 7.806 23.190 -43.085 1.00 92.56 89 SER A N 1
ATOM 690 C CA . SER A 1 89 ? 8.423 24.449 -43.518 1.00 92.56 89 SER A CA 1
ATOM 691 C C . SER A 1 89 ? 9.784 24.681 -42.865 1.00 92.56 89 SER A C 1
ATOM 693 O O . SER A 1 89 ? 10.727 25.080 -43.543 1.00 92.56 89 SER A O 1
ATOM 695 N N . ARG A 1 90 ? 9.926 24.373 -41.566 1.00 93.44 90 ARG A N 1
ATOM 696 C CA . ARG A 1 90 ? 11.214 24.480 -40.866 1.00 93.44 90 ARG A CA 1
ATOM 697 C C . ARG A 1 90 ? 12.262 23.539 -41.461 1.00 93.44 90 ARG A C 1
ATOM 699 O O . ARG A 1 90 ? 13.392 23.957 -41.674 1.00 93.44 90 ARG A O 1
ATOM 706 N N . ARG A 1 91 ? 11.891 22.293 -41.759 1.00 93.62 91 ARG A N 1
ATOM 707 C CA . ARG A 1 91 ? 12.808 21.309 -42.351 1.00 93.62 91 ARG A CA 1
ATOM 708 C C . ARG A 1 91 ? 13.251 21.696 -43.755 1.00 93.62 91 ARG A C 1
ATOM 710 O O . ARG A 1 91 ? 14.438 21.600 -44.046 1.00 93.62 91 ARG A O 1
ATOM 717 N N . HIS A 1 92 ? 12.332 22.172 -44.595 1.00 91.94 92 HIS A N 1
ATOM 718 C CA . HIS A 1 92 ? 12.670 22.667 -45.935 1.00 91.94 92 HIS A CA 1
ATOM 719 C C . HIS A 1 92 ? 13.573 23.900 -45.880 1.00 91.94 92 HIS A C 1
ATOM 721 O O . HIS A 1 92 ? 14.566 23.946 -46.597 1.00 91.94 92 HIS A O 1
ATOM 727 N N . ALA A 1 93 ? 13.310 24.846 -44.974 1.00 91.88 93 ALA A N 1
ATOM 728 C CA . ALA A 1 93 ? 14.180 26.007 -44.768 1.00 91.88 93 ALA A CA 1
ATOM 729 C C . ALA A 1 93 ? 15.594 25.618 -44.295 1.00 91.88 93 ALA A C 1
ATOM 731 O O . ALA A 1 93 ? 16.568 26.280 -44.636 1.00 91.88 93 ALA A O 1
ATOM 732 N N . SER A 1 94 ? 15.718 24.526 -43.537 1.00 91.62 94 SER A N 1
ATOM 733 C CA . SER A 1 94 ? 17.003 23.944 -43.130 1.00 91.62 94 SER A CA 1
ATOM 734 C C . SER A 1 94 ? 17.589 22.951 -44.149 1.00 91.62 94 SER A C 1
ATOM 736 O O . SER A 1 94 ? 18.575 22.290 -43.836 1.00 91.62 94 SER A O 1
ATOM 738 N N . GLY A 1 95 ? 16.993 22.806 -45.340 1.00 91.38 95 GLY A N 1
ATOM 739 C CA . GLY A 1 95 ? 17.472 21.910 -46.401 1.00 91.38 95 GLY A CA 1
ATOM 740 C C . GLY A 1 95 ? 17.309 20.409 -46.120 1.00 91.38 95 GLY A C 1
ATOM 741 O O . GLY A 1 95 ? 17.874 19.590 -46.833 1.00 91.38 95 GLY A O 1
ATOM 742 N N . GLN A 1 96 ? 16.545 20.024 -45.094 1.00 86.81 96 GLN A N 1
ATOM 743 C CA . GLN A 1 96 ? 16.391 18.632 -44.642 1.00 86.81 96 GLN A CA 1
ATOM 744 C C . GLN A 1 96 ? 15.262 17.860 -45.348 1.00 86.81 96 GLN A C 1
ATOM 746 O O . GLN A 1 96 ? 15.044 16.687 -45.038 1.00 86.81 96 GLN A O 1
ATOM 751 N N . GLY A 1 97 ? 14.523 18.516 -46.249 1.00 86.69 97 GLY A N 1
ATOM 752 C CA . GLY A 1 97 ? 13.423 17.920 -47.009 1.00 86.69 97 GLY A CA 1
ATOM 753 C C . GLY A 1 97 ? 12.280 17.342 -46.158 1.00 86.69 97 GLY A C 1
ATOM 754 O O . GLY A 1 97 ? 12.200 17.525 -44.934 1.00 86.69 97 GLY A O 1
ATOM 755 N N . ASP A 1 98 ? 11.370 16.636 -46.831 1.00 86.19 98 ASP A N 1
ATOM 756 C CA . ASP A 1 98 ? 10.249 15.942 -46.194 1.00 86.19 98 ASP A CA 1
ATOM 757 C C . ASP A 1 98 ? 10.703 14.652 -45.494 1.00 86.19 98 ASP A C 1
ATOM 759 O O . ASP A 1 98 ? 11.597 13.951 -45.963 1.00 86.19 98 ASP A O 1
ATOM 763 N N . ILE A 1 99 ? 10.066 14.321 -44.364 1.00 81.44 99 ILE A N 1
ATOM 764 C CA . ILE A 1 99 ? 10.243 13.013 -43.718 1.00 81.44 99 ILE A CA 1
ATOM 765 C C . ILE A 1 99 ? 9.458 11.993 -44.537 1.00 81.44 99 ILE A C 1
ATOM 767 O O . ILE A 1 99 ? 8.237 11.905 -44.404 1.00 81.44 99 ILE A O 1
ATOM 771 N N . VAL A 1 100 ? 10.154 11.225 -45.365 1.00 80.75 100 VAL A N 1
ATOM 772 C CA . VAL A 1 100 ? 9.595 10.017 -45.971 1.00 80.75 100 VAL A CA 1
ATOM 773 C C . VAL A 1 100 ? 9.892 8.871 -45.011 1.00 80.75 100 VAL A C 1
ATOM 775 O O . VAL A 1 100 ? 11.045 8.495 -44.816 1.00 80.75 100 VAL A O 1
ATOM 778 N N . VAL A 1 101 ? 8.860 8.386 -44.322 1.00 73.69 101 VAL A N 1
ATOM 779 C CA . VAL A 1 101 ? 8.964 7.171 -43.510 1.00 73.69 101 VAL A CA 1
ATOM 780 C C . VAL A 1 101 ? 8.675 6.003 -44.442 1.00 73.69 101 VAL A C 1
ATOM 782 O O . VAL A 1 101 ? 7.514 5.704 -44.716 1.00 73.69 101 VAL A O 1
ATOM 785 N N . ASP A 1 102 ? 9.724 5.372 -44.961 1.00 74.12 102 ASP A N 1
ATOM 786 C CA . ASP A 1 102 ? 9.582 4.126 -45.709 1.00 74.12 102 ASP A CA 1
ATOM 787 C C . ASP A 1 102 ? 9.215 3.010 -44.728 1.00 74.12 102 ASP A C 1
ATOM 789 O O . ASP A 1 102 ? 10.070 2.415 -44.078 1.00 74.12 102 ASP A O 1
ATOM 793 N N . PHE A 1 103 ? 7.921 2.709 -44.618 1.00 65.31 103 PHE A N 1
ATOM 794 C CA . PHE A 1 103 ? 7.422 1.600 -43.795 1.00 65.31 103 PHE A CA 1
ATOM 795 C C . PHE A 1 103 ? 7.888 0.219 -44.296 1.00 65.31 103 PHE A C 1
ATOM 797 O O . PHE A 1 103 ? 7.755 -0.763 -43.576 1.00 65.31 103 PHE A O 1
ATOM 804 N N . ALA A 1 104 ? 8.439 0.155 -45.514 1.00 62.56 104 ALA A N 1
ATOM 805 C CA . ALA A 1 104 ? 9.039 -1.034 -46.117 1.00 62.56 104 ALA A CA 1
ATOM 806 C C . ALA A 1 104 ? 10.548 -1.167 -45.845 1.00 62.56 104 ALA A C 1
ATOM 808 O O . ALA A 1 104 ? 11.148 -2.170 -46.226 1.00 62.56 104 ALA A O 1
ATOM 809 N N . ALA A 1 105 ? 11.177 -0.186 -45.188 1.00 59.75 105 ALA A N 1
ATOM 810 C CA . ALA A 1 105 ? 12.517 -0.355 -44.645 1.00 59.75 105 ALA A CA 1
ATOM 811 C C . ALA A 1 105 ? 12.417 -1.200 -43.366 1.00 59.75 105 ALA A C 1
ATOM 813 O O . ALA A 1 105 ? 12.589 -0.710 -42.249 1.00 59.75 105 ALA A O 1
ATOM 814 N N . GLU A 1 106 ? 12.105 -2.488 -43.539 1.00 55.78 106 GLU A N 1
ATOM 815 C CA . GLU A 1 106 ? 12.463 -3.508 -42.562 1.00 55.78 106 GLU A CA 1
ATOM 816 C C . GLU A 1 106 ? 13.911 -3.275 -42.173 1.00 55.78 106 GLU A C 1
ATOM 818 O O . GLU A 1 106 ? 14.742 -3.041 -43.052 1.00 55.78 106 GLU A O 1
ATOM 823 N N . ALA A 1 107 ? 14.148 -3.263 -40.859 1.00 56.94 107 ALA A N 1
ATOM 824 C CA . ALA A 1 107 ? 15.427 -3.085 -40.200 1.00 56.94 107 ALA A CA 1
ATOM 825 C C . ALA A 1 107 ? 16.597 -3.335 -41.154 1.00 56.94 107 ALA A C 1
ATOM 827 O O . ALA A 1 107 ? 17.092 -4.456 -41.268 1.00 56.94 107 ALA A O 1
ATOM 828 N N . LYS A 1 108 ? 17.068 -2.274 -41.823 1.00 50.19 108 LYS A N 1
ATOM 829 C CA . LYS A 1 108 ? 18.455 -2.272 -42.234 1.00 50.19 108 LYS A CA 1
ATOM 830 C C . LYS A 1 108 ? 19.173 -2.383 -40.905 1.00 50.19 108 LYS A C 1
ATOM 832 O O . LYS A 1 108 ? 19.242 -1.422 -40.139 1.00 50.19 108 LYS A O 1
ATOM 837 N N . GLU A 1 109 ? 19.640 -3.588 -40.610 1.00 52.28 109 GLU A N 1
ATOM 838 C CA . GLU A 1 109 ? 20.948 -3.785 -40.025 1.00 52.28 109 GLU A CA 1
ATOM 839 C C . GLU A 1 109 ? 21.920 -2.960 -40.884 1.00 52.28 109 GLU A C 1
ATOM 841 O O . GLU A 1 109 ? 22.698 -3.476 -41.679 1.00 52.28 109 GLU A O 1
ATOM 846 N N . GLU A 1 110 ? 21.860 -1.625 -40.764 1.00 51.81 110 GLU A N 1
ATOM 847 C CA . GLU A 1 110 ? 23.078 -0.849 -40.721 1.00 51.81 110 GLU A CA 1
ATOM 848 C C . GLU A 1 110 ? 23.899 -1.621 -39.714 1.00 51.81 110 GLU A C 1
ATOM 850 O O . GLU A 1 110 ? 23.474 -1.775 -38.564 1.00 51.81 110 GLU A O 1
ATOM 855 N N . MET A 1 111 ? 24.947 -2.275 -40.210 1.00 52.28 111 MET A N 1
ATOM 856 C CA . MET A 1 111 ? 25.886 -2.984 -39.375 1.00 52.28 111 MET A CA 1
ATOM 857 C C . MET A 1 111 ? 26.350 -1.966 -38.348 1.00 52.28 111 MET A C 1
ATOM 859 O O . MET A 1 111 ? 27.210 -1.140 -38.651 1.00 52.28 111 MET A O 1
ATOM 863 N N . LEU A 1 112 ? 25.697 -1.981 -37.181 1.00 52.34 112 LEU A N 1
ATOM 864 C CA . LEU A 1 112 ? 26.087 -1.234 -36.006 1.00 52.34 112 LEU A CA 1
ATOM 865 C C . LEU A 1 112 ? 27.567 -1.554 -35.904 1.00 52.34 112 LEU A C 1
ATOM 867 O O . LEU A 1 112 ? 27.936 -2.723 -35.752 1.00 52.34 112 LEU A O 1
ATOM 871 N N . THR A 1 113 ? 28.421 -0.550 -36.089 1.00 63.19 113 THR A N 1
ATOM 872 C CA . THR A 1 113 ? 29.839 -0.698 -35.772 1.00 63.19 113 THR A CA 1
ATOM 873 C C . THR A 1 113 ? 29.899 -1.370 -34.404 1.00 63.19 113 THR A C 1
ATOM 875 O O . THR A 1 113 ? 29.056 -1.069 -33.560 1.00 63.19 113 THR A O 1
ATOM 878 N N . GLY A 1 114 ? 30.804 -2.330 -34.175 1.00 65.69 114 GLY A N 1
ATOM 879 C CA . GLY A 1 114 ? 30.762 -3.162 -32.955 1.00 65.69 114 GLY A CA 1
ATOM 880 C C . GLY A 1 114 ? 30.565 -2.351 -31.658 1.00 65.69 114 GLY A C 1
ATOM 881 O O . GLY A 1 114 ? 29.850 -2.771 -30.752 1.00 65.69 114 GLY A O 1
ATOM 882 N N . GLU A 1 115 ? 31.073 -1.117 -31.638 1.00 70.06 115 GLU A N 1
ATOM 883 C CA . GLU A 1 115 ? 30.853 -0.104 -30.599 1.00 70.06 115 GLU A CA 1
ATOM 884 C C . GLU A 1 115 ? 29.377 0.303 -30.364 1.00 70.06 115 GLU A C 1
ATOM 886 O O . GLU A 1 115 ? 28.940 0.470 -29.220 1.00 70.06 115 GLU A O 1
ATOM 891 N N . GLU A 1 116 ? 28.569 0.477 -31.412 1.00 76.62 116 GLU A N 1
ATOM 892 C CA . GLU A 1 116 ? 27.144 0.806 -31.302 1.00 76.62 116 GLU A CA 1
ATOM 893 C C . GLU A 1 116 ? 26.307 -0.389 -30.823 1.00 76.62 116 GLU A C 1
ATOM 895 O O . GLU A 1 116 ? 25.347 -0.213 -30.057 1.00 76.62 116 GLU A O 1
ATOM 900 N N . GLU A 1 117 ? 26.686 -1.613 -31.198 1.00 80.69 117 GLU A N 1
ATOM 901 C CA . GLU A 1 117 ? 26.036 -2.830 -30.708 1.00 80.69 117 GLU A CA 1
ATOM 902 C C . GLU A 1 117 ? 26.290 -3.022 -29.203 1.00 80.69 117 GLU A C 1
ATOM 904 O O . GLU A 1 117 ? 25.359 -3.293 -28.432 1.00 80.69 117 GLU A O 1
ATOM 909 N N . GLU A 1 118 ? 27.524 -2.791 -28.749 1.00 83.56 118 GLU A N 1
ATOM 910 C CA . GLU A 1 118 ? 27.884 -2.802 -27.329 1.00 83.56 118 GLU A CA 1
ATOM 911 C C . GLU A 1 118 ? 27.147 -1.716 -26.537 1.00 83.56 118 GLU A C 1
ATOM 913 O O . GLU A 1 118 ? 26.566 -1.994 -25.479 1.00 83.56 118 GLU A O 1
ATOM 918 N N . ARG A 1 119 ? 27.059 -0.490 -27.072 1.00 87.31 119 ARG A N 1
ATOM 919 C CA . ARG A 1 119 ? 26.268 0.592 -26.461 1.00 87.31 119 ARG A CA 1
ATOM 920 C C . ARG A 1 119 ? 24.796 0.194 -26.314 1.00 87.31 119 ARG A C 1
ATOM 922 O O . ARG A 1 119 ? 24.170 0.483 -25.285 1.00 87.31 119 ARG A O 1
ATOM 929 N N . ARG A 1 120 ? 24.230 -0.493 -27.311 1.00 89.25 120 ARG A N 1
ATOM 930 C CA . ARG A 1 120 ? 22.851 -1.001 -27.273 1.00 89.25 120 ARG A CA 1
ATOM 931 C C . ARG A 1 120 ? 22.680 -2.103 -26.224 1.00 89.25 120 ARG A C 1
ATOM 933 O O . ARG A 1 120 ? 21.694 -2.063 -25.481 1.00 89.25 120 ARG A O 1
ATOM 940 N N . LYS A 1 121 ? 23.628 -3.041 -26.116 1.00 91.19 121 LYS A N 1
ATOM 941 C CA . LYS A 1 121 ? 23.648 -4.093 -25.079 1.00 91.19 121 LYS A CA 1
ATOM 942 C C . LYS A 1 121 ? 23.689 -3.485 -23.678 1.00 91.19 121 LYS A C 1
ATOM 944 O O . LYS A 1 121 ? 22.830 -3.806 -22.859 1.00 91.19 121 LYS A O 1
ATOM 949 N N . LEU A 1 122 ? 24.577 -2.519 -23.433 1.00 93.06 122 LEU A N 1
ATOM 950 C CA . LEU A 1 122 ? 24.671 -1.834 -22.142 1.00 93.06 122 LEU A CA 1
ATOM 951 C C . LEU A 1 122 ? 23.376 -1.091 -21.782 1.00 93.06 122 LEU A C 1
ATOM 953 O O . LEU A 1 122 ? 22.947 -1.112 -20.629 1.00 93.06 122 LEU A O 1
ATOM 957 N N . ARG A 1 123 ? 22.718 -0.442 -22.754 1.00 95.88 123 ARG A N 1
ATOM 958 C CA . ARG A 1 123 ? 21.432 0.236 -22.518 1.00 95.88 123 ARG A CA 1
ATOM 959 C C . ARG A 1 123 ? 20.323 -0.754 -22.158 1.00 95.88 123 ARG A C 1
ATOM 961 O O . ARG A 1 123 ? 19.555 -0.476 -21.237 1.00 95.88 123 ARG A O 1
ATOM 968 N N . ARG A 1 124 ? 20.241 -1.890 -22.859 1.00 96.56 124 ARG A N 1
ATOM 969 C CA . ARG A 1 124 ? 19.288 -2.967 -22.543 1.00 96.56 124 ARG A CA 1
ATOM 970 C C . ARG A 1 124 ? 19.547 -3.534 -21.155 1.00 96.56 124 ARG A C 1
ATOM 972 O O . ARG A 1 124 ? 18.603 -3.664 -20.388 1.00 96.56 124 ARG A O 1
ATOM 979 N N . GLU A 1 125 ? 20.805 -3.775 -20.808 1.00 96.00 125 GLU A N 1
ATOM 980 C CA . GLU A 1 125 ? 21.175 -4.314 -19.502 1.00 96.00 125 GLU A CA 1
ATOM 981 C C . GLU A 1 125 ? 20.851 -3.334 -18.366 1.00 96.00 125 GLU A C 1
ATOM 983 O O . GLU A 1 125 ? 20.199 -3.697 -17.388 1.00 96.00 125 GLU A O 1
ATOM 988 N N . LYS A 1 126 ? 21.174 -2.045 -18.536 1.00 97.62 126 LYS A N 1
ATOM 989 C CA . LYS A 1 126 ? 20.767 -0.992 -17.591 1.00 97.62 126 LYS A CA 1
ATOM 990 C 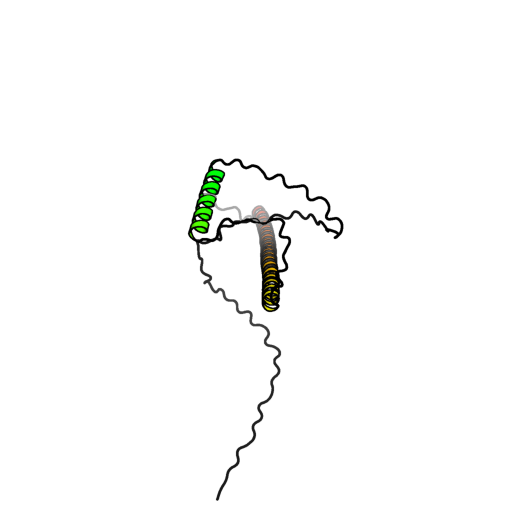C . LYS A 1 126 ? 19.248 -0.918 -17.437 1.00 97.62 126 LYS A C 1
ATOM 992 O O . LYS A 1 126 ? 18.754 -0.792 -16.318 1.00 97.62 126 LYS A O 1
ATOM 997 N N . ASN A 1 127 ? 18.498 -1.002 -18.537 1.00 97.00 127 ASN A N 1
ATOM 998 C CA . ASN A 1 127 ? 17.038 -0.999 -18.485 1.00 97.00 127 ASN A CA 1
ATOM 999 C C . ASN A 1 127 ? 16.483 -2.268 -17.819 1.00 97.00 127 ASN A C 1
ATOM 1001 O O . ASN A 1 127 ? 15.550 -2.162 -17.027 1.00 97.00 127 ASN A O 1
ATOM 1005 N N . ARG A 1 128 ? 17.097 -3.433 -18.054 1.00 97.94 128 ARG A N 1
ATOM 1006 C CA . ARG A 1 128 ? 16.754 -4.705 -17.404 1.00 97.94 128 ARG A CA 1
ATOM 1007 C C . ARG A 1 128 ? 16.881 -4.590 -15.886 1.00 97.94 128 ARG A C 1
ATOM 1009 O O . ARG A 1 128 ? 15.928 -4.889 -15.168 1.00 97.94 128 ARG A O 1
ATOM 1016 N N . VAL A 1 129 ? 18.014 -4.077 -15.404 1.00 97.88 129 VAL A N 1
ATOM 1017 C CA . VAL A 1 129 ? 18.256 -3.848 -13.970 1.00 97.88 129 VAL A CA 1
ATOM 1018 C C . VAL A 1 129 ? 17.294 -2.798 -13.407 1.00 97.88 129 VAL A C 1
ATOM 1020 O O . VAL A 1 129 ? 16.704 -3.006 -12.347 1.00 97.88 129 VAL A O 1
ATOM 1023 N N . ALA A 1 130 ? 17.074 -1.689 -14.119 1.00 97.88 130 ALA A N 1
ATOM 1024 C CA . ALA A 1 130 ? 16.143 -0.648 -13.687 1.00 97.88 130 ALA A CA 1
ATOM 1025 C C . ALA A 1 130 ? 14.699 -1.168 -13.580 1.00 97.88 130 ALA A C 1
ATOM 1027 O O . ALA A 1 130 ? 14.013 -0.883 -12.598 1.00 97.88 130 ALA A O 1
ATOM 1028 N N . ALA A 1 131 ? 14.250 -1.975 -14.544 1.00 97.75 131 ALA A N 1
ATOM 1029 C CA . ALA A 1 131 ? 12.934 -2.603 -14.532 1.00 97.75 131 ALA A CA 1
ATOM 1030 C C . ALA A 1 131 ? 12.798 -3.604 -13.376 1.00 97.75 131 ALA A C 1
ATOM 1032 O O . ALA A 1 131 ? 11.786 -3.588 -12.674 1.00 97.75 131 ALA A O 1
ATOM 1033 N N . GLN A 1 132 ? 13.823 -4.426 -13.124 1.00 98.06 132 GLN A N 1
ATOM 1034 C CA . GLN A 1 132 ? 13.848 -5.338 -11.978 1.00 98.06 132 GLN A CA 1
ATOM 1035 C C . GLN A 1 132 ? 13.774 -4.571 -10.651 1.00 98.06 132 GLN A C 1
ATOM 1037 O O . GLN A 1 132 ? 12.967 -4.922 -9.793 1.00 98.06 132 GLN A O 1
ATOM 1042 N N . LYS A 1 133 ? 14.538 -3.480 -10.503 1.00 98.25 133 LYS A N 1
ATOM 1043 C CA . LYS A 1 133 ? 14.502 -2.618 -9.312 1.00 98.25 133 LYS A CA 1
ATOM 1044 C C . LYS A 1 133 ? 13.146 -1.934 -9.134 1.00 98.25 133 LYS A C 1
ATOM 1046 O O . LYS A 1 133 ? 12.653 -1.860 -8.015 1.00 98.25 133 LYS A O 1
ATOM 1051 N N . CYS A 1 134 ? 12.527 -1.461 -10.216 1.00 98.44 134 CYS A N 1
ATOM 1052 C CA . CYS A 1 134 ? 11.191 -0.862 -10.183 1.00 98.44 134 CYS A CA 1
ATOM 1053 C C . CYS A 1 134 ? 10.138 -1.873 -9.706 1.00 98.44 134 CYS A C 1
ATOM 1055 O O . CYS A 1 134 ? 9.376 -1.590 -8.783 1.00 98.44 134 CYS A O 1
ATOM 1057 N N . ARG A 1 135 ? 10.153 -3.088 -10.271 1.00 98.38 135 ARG A N 1
ATOM 1058 C CA . ARG A 1 135 ? 9.281 -4.190 -9.839 1.00 98.38 135 ARG A CA 1
ATOM 1059 C C . ARG A 1 135 ? 9.529 -4.571 -8.378 1.00 98.38 135 ARG A C 1
ATOM 1061 O O . ARG A 1 135 ? 8.566 -4.756 -7.645 1.00 98.38 135 ARG A O 1
ATOM 1068 N N . GLY A 1 136 ? 10.795 -4.635 -7.959 1.00 97.94 136 GLY A N 1
ATOM 1069 C CA . GLY A 1 136 ? 11.188 -4.893 -6.573 1.00 97.94 136 GLY A CA 1
ATOM 1070 C C . GLY A 1 136 ? 10.627 -3.850 -5.609 1.00 97.94 136 GLY A C 1
ATOM 1071 O O . GLY A 1 136 ? 9.907 -4.214 -4.692 1.00 97.94 136 GLY A O 1
ATOM 1072 N N . LYS A 1 137 ? 10.843 -2.557 -5.882 1.00 98.31 137 LYS A N 1
ATOM 1073 C CA . LYS A 1 137 ? 10.294 -1.456 -5.073 1.00 98.31 137 LYS A CA 1
ATOM 1074 C C . LYS A 1 137 ? 8.770 -1.471 -5.000 1.00 98.31 137 LYS A C 1
ATOM 1076 O O . LYS A 1 137 ? 8.198 -1.164 -3.961 1.00 98.31 137 LYS A O 1
ATOM 1081 N N . LYS A 1 138 ? 8.099 -1.801 -6.109 1.00 98.12 138 LYS A N 1
ATOM 1082 C CA . LYS A 1 138 ? 6.636 -1.920 -6.125 1.00 98.12 138 LYS A CA 1
ATOM 1083 C C . LYS A 1 138 ? 6.166 -3.055 -5.211 1.00 98.12 138 LYS A C 1
ATOM 1085 O O . LYS A 1 138 ? 5.190 -2.861 -4.498 1.00 98.12 138 LYS A O 1
ATOM 1090 N N . ARG A 1 139 ? 6.862 -4.197 -5.226 1.00 98.44 139 ARG A N 1
ATOM 1091 C CA . ARG A 1 139 ? 6.565 -5.335 -4.348 1.00 98.44 139 ARG A CA 1
ATOM 1092 C C . ARG A 1 139 ? 6.834 -4.998 -2.886 1.00 98.44 139 ARG A C 1
ATOM 1094 O O . ARG A 1 139 ? 5.924 -5.100 -2.093 1.00 98.44 139 ARG A O 1
ATOM 1101 N N . GLU A 1 140 ? 8.009 -4.464 -2.572 1.00 98.12 140 GLU A N 1
ATOM 1102 C CA . GLU A 1 140 ? 8.366 -4.034 -1.214 1.00 98.12 140 GLU A CA 1
ATOM 1103 C C . GLU A 1 140 ? 7.345 -3.040 -0.640 1.00 98.12 140 GLU A C 1
ATOM 1105 O O . GLU A 1 140 ? 6.944 -3.144 0.514 1.00 98.12 140 GLU A O 1
ATOM 1110 N N . ARG A 1 141 ? 6.861 -2.093 -1.455 1.00 98.00 141 ARG A N 1
ATOM 1111 C CA . ARG A 1 141 ? 5.791 -1.181 -1.035 1.00 98.00 141 ARG A CA 1
ATOM 1112 C C . ARG A 1 141 ? 4.488 -1.922 -0.726 1.00 98.00 141 ARG A C 1
ATOM 1114 O O . ARG A 1 141 ? 3.824 -1.554 0.236 1.00 98.00 141 ARG A O 1
ATOM 1121 N N . ALA A 1 142 ? 4.115 -2.912 -1.535 1.00 97.88 142 ALA A N 1
ATOM 1122 C CA . ALA A 1 142 ? 2.931 -3.731 -1.286 1.00 97.88 142 ALA A CA 1
ATOM 1123 C C . ALA A 1 142 ? 3.093 -4.565 -0.005 1.00 97.88 142 ALA A C 1
ATOM 1125 O O . ALA A 1 142 ? 2.228 -4.491 0.859 1.00 97.88 142 ALA A O 1
ATOM 1126 N N . ASP A 1 143 ? 4.234 -5.239 0.159 1.00 98.00 143 ASP A N 1
ATOM 1127 C CA . ASP A 1 143 ? 4.554 -6.063 1.331 1.00 98.00 143 ASP A CA 1
ATOM 1128 C C . ASP A 1 143 ? 4.545 -5.218 2.619 1.00 98.00 143 ASP A C 1
ATOM 1130 O O . ASP A 1 143 ? 3.991 -5.618 3.641 1.00 98.00 143 ASP A O 1
ATOM 1134 N N . ASN A 1 144 ? 5.096 -3.999 2.566 1.00 97.69 144 ASN A N 1
ATOM 1135 C CA . ASN A 1 144 ? 5.055 -3.063 3.688 1.00 97.69 144 ASN A CA 1
ATOM 1136 C C . ASN A 1 144 ? 3.623 -2.639 4.025 1.00 97.69 144 ASN A C 1
ATOM 1138 O O . ASN A 1 144 ? 3.258 -2.613 5.199 1.00 97.69 144 ASN A O 1
ATOM 1142 N N . LEU A 1 145 ? 2.804 -2.308 3.021 1.00 98.50 145 LEU A N 1
ATOM 1143 C CA . LEU A 1 145 ? 1.403 -1.952 3.249 1.00 98.50 145 LEU A CA 1
ATOM 1144 C C . LEU A 1 145 ? 0.637 -3.122 3.875 1.00 98.50 145 LEU A C 1
ATOM 1146 O O . LEU A 1 145 ? -0.023 -2.932 4.894 1.00 98.50 145 LEU A O 1
ATOM 1150 N N . GLU A 1 146 ? 0.794 -4.332 3.347 1.00 98.12 146 GLU A N 1
ATOM 1151 C CA . GLU A 1 146 ? 0.181 -5.542 3.899 1.00 98.12 146 GLU A CA 1
ATOM 1152 C C . GLU A 1 146 ? 0.628 -5.797 5.349 1.00 98.12 146 GLU A C 1
ATOM 1154 O O . GLU A 1 146 ? -0.204 -5.991 6.236 1.00 98.12 146 GLU A O 1
ATOM 1159 N N . GLY A 1 147 ? 1.926 -5.663 5.638 1.00 98.44 147 GLY A N 1
ATOM 1160 C CA . GLY A 1 147 ? 2.453 -5.756 7.000 1.00 98.44 147 GLY A CA 1
ATOM 1161 C C . GLY A 1 147 ? 1.883 -4.687 7.940 1.00 98.44 147 GLY A C 1
ATOM 1162 O O . GLY A 1 147 ? 1.580 -4.968 9.105 1.00 98.44 147 GLY A O 1
ATOM 1163 N N . THR A 1 148 ? 1.683 -3.455 7.454 1.00 98.19 148 THR A N 1
ATOM 1164 C CA . THR A 1 148 ? 1.045 -2.403 8.258 1.00 98.19 148 THR A CA 1
ATOM 1165 C C . THR A 1 148 ? -0.417 -2.708 8.557 1.00 98.19 148 THR A C 1
ATOM 1167 O O . THR A 1 148 ? -0.830 -2.479 9.696 1.00 98.19 148 THR A O 1
ATOM 1170 N N . VAL A 1 149 ? -1.163 -3.257 7.593 1.00 98.56 149 VAL A N 1
ATOM 1171 C CA . VAL A 1 149 ? -2.559 -3.681 7.768 1.00 98.56 149 VAL A CA 1
ATOM 1172 C C . VAL A 1 149 ? -2.637 -4.786 8.815 1.00 98.56 149 VAL A C 1
ATOM 1174 O O . VAL A 1 149 ? -3.288 -4.590 9.838 1.00 98.56 149 VAL A O 1
ATOM 1177 N N . ALA A 1 150 ? -1.874 -5.870 8.651 1.00 98.31 150 ALA A N 1
ATOM 1178 C CA . ALA A 1 150 ? -1.873 -6.993 9.590 1.00 98.31 150 ALA A CA 1
ATOM 1179 C C . ALA A 1 150 ? -1.538 -6.556 11.030 1.00 98.31 150 ALA A C 1
ATOM 1181 O O . ALA A 1 150 ? -2.166 -6.976 12.005 1.00 98.31 150 ALA A O 1
ATOM 1182 N N . ARG A 1 151 ? -0.567 -5.646 11.187 1.00 98.44 151 ARG A N 1
ATOM 1183 C CA . ARG A 1 151 ? -0.214 -5.076 12.495 1.00 98.44 151 ARG A CA 1
ATOM 1184 C C . ARG A 1 151 ? -1.358 -4.255 13.096 1.00 98.44 151 ARG A C 1
ATOM 1186 O O . ARG A 1 151 ? -1.558 -4.300 14.311 1.00 98.44 151 ARG A O 1
ATOM 1193 N N . LEU A 1 152 ? -2.061 -3.461 12.289 1.00 98.56 152 LEU A N 1
ATOM 1194 C CA . LEU A 1 152 ? -3.195 -2.659 12.754 1.00 98.56 152 LEU A CA 1
ATOM 1195 C C . LEU A 1 152 ? -4.382 -3.545 13.140 1.00 98.56 152 LEU A C 1
ATOM 1197 O O . LEU A 1 152 ? -4.950 -3.335 14.208 1.00 98.56 152 LEU A O 1
ATOM 1201 N N . GLU A 1 153 ? -4.687 -4.572 12.353 1.00 98.31 153 GLU A N 1
ATOM 1202 C CA . GLU A 1 153 ? -5.732 -5.555 12.658 1.00 98.31 153 GLU A CA 1
ATOM 1203 C C . GLU A 1 153 ? -5.441 -6.301 13.964 1.00 98.31 153 GLU A C 1
ATOM 1205 O O . GLU A 1 153 ? -6.317 -6.428 14.822 1.00 98.31 153 GLU A O 1
ATOM 1210 N N . ASN A 1 154 ? -4.190 -6.718 14.185 1.00 98.44 154 ASN A N 1
ATOM 1211 C CA . ASN A 1 154 ? -3.792 -7.344 15.445 1.00 98.44 154 ASN A CA 1
ATOM 1212 C C . ASN A 1 154 ? -3.985 -6.397 16.642 1.00 98.44 154 ASN A C 1
ATOM 1214 O O . ASN A 1 154 ? -4.545 -6.788 17.668 1.00 98.44 154 ASN A O 1
ATOM 1218 N N . LYS A 1 155 ? -3.571 -5.129 16.503 1.00 98.50 155 LYS A N 1
ATOM 1219 C CA . LYS A 1 155 ? -3.779 -4.106 17.540 1.00 98.50 155 LYS A CA 1
ATOM 1220 C C . LYS A 1 155 ? -5.262 -3.881 17.818 1.00 98.50 155 LYS A C 1
ATOM 1222 O O . LYS A 1 155 ? -5.649 -3.837 18.983 1.00 98.50 155 LYS A O 1
ATOM 1227 N N . GLN A 1 156 ? -6.078 -3.770 16.773 1.00 98.38 156 GLN A N 1
ATOM 1228 C CA . GLN A 1 156 ? -7.522 -3.604 16.888 1.00 98.38 156 GLN A CA 1
ATOM 1229 C C . GLN A 1 156 ? -8.155 -4.796 17.608 1.00 98.38 156 GLN A C 1
ATOM 1231 O O . GLN A 1 156 ? -8.915 -4.596 18.552 1.00 98.38 156 GLN A O 1
ATOM 1236 N N . SER A 1 157 ? -7.802 -6.026 17.224 1.00 98.44 157 SER A N 1
ATOM 1237 C CA . SER A 1 157 ? -8.296 -7.239 17.879 1.00 98.44 157 SER A CA 1
ATOM 1238 C C . SER A 1 157 ? -7.915 -7.281 19.357 1.00 98.44 157 SER A C 1
ATOM 1240 O O . SER A 1 157 ? -8.763 -7.593 20.191 1.00 98.44 157 SER A O 1
ATOM 1242 N N . ARG A 1 158 ? -6.668 -6.934 19.696 1.00 98.50 158 ARG A N 1
ATOM 1243 C CA . ARG A 1 158 ? -6.193 -6.915 21.084 1.00 98.50 158 ARG A CA 1
ATOM 1244 C C . ARG A 1 158 ? -6.955 -5.897 21.929 1.00 98.50 158 ARG A C 1
ATOM 1246 O O . ARG A 1 158 ? -7.446 -6.246 22.996 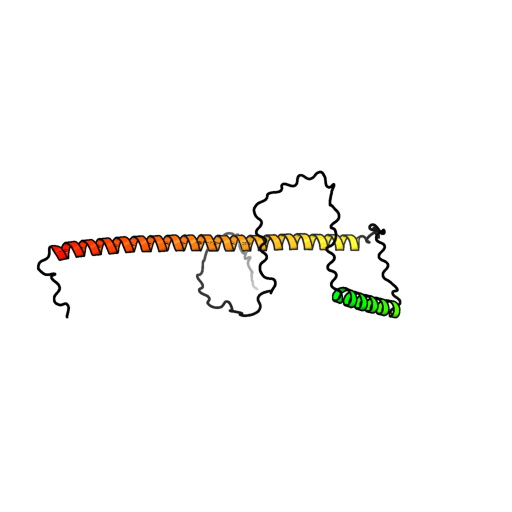1.00 98.50 158 ARG A O 1
ATOM 1253 N N . ILE A 1 159 ? -7.079 -4.666 21.434 1.00 98.56 159 ILE A N 1
ATOM 1254 C CA . ILE A 1 159 ? -7.804 -3.596 22.131 1.00 98.56 159 ILE A CA 1
ATOM 1255 C C . ILE A 1 159 ? -9.287 -3.963 22.268 1.00 98.56 159 ILE A C 1
ATOM 1257 O O . ILE A 1 159 ? -9.859 -3.812 23.340 1.00 98.56 159 ILE A O 1
ATOM 1261 N N . SER A 1 160 ? -9.910 -4.506 21.221 1.00 98.38 160 SER A N 1
ATOM 1262 C CA . SER A 1 160 ? -11.308 -4.947 21.274 1.00 98.38 160 SER A CA 1
ATOM 1263 C C . SER A 1 160 ? -11.529 -6.056 22.306 1.00 98.38 160 SER A C 1
ATOM 1265 O O . SER A 1 160 ? -12.544 -6.048 22.998 1.00 98.38 160 SER A O 1
ATOM 1267 N N . ALA A 1 161 ? -10.594 -7.002 22.430 1.00 98.50 161 ALA A N 1
ATOM 1268 C CA . ALA A 1 161 ? -10.670 -8.061 23.434 1.00 98.50 161 ALA A CA 1
ATOM 1269 C C . ALA A 1 161 ? -10.521 -7.507 24.859 1.00 98.50 161 ALA A C 1
ATOM 1271 O O . ALA A 1 161 ? -11.229 -7.933 25.770 1.00 98.50 161 ALA A O 1
ATOM 1272 N N . GLU A 1 162 ? -9.634 -6.529 25.049 1.00 98.56 162 GLU A N 1
ATOM 1273 C CA . GLU A 1 162 ? -9.465 -5.838 26.327 1.00 98.56 162 GLU A CA 1
ATOM 1274 C C . GLU A 1 162 ? -10.716 -5.041 26.714 1.00 98.56 162 GLU A C 1
ATOM 1276 O O . GLU A 1 162 ? -11.181 -5.153 27.848 1.00 98.56 162 GLU A O 1
ATOM 1281 N N . ILE A 1 163 ? -11.326 -4.326 25.762 1.00 98.62 163 ILE A N 1
ATOM 1282 C CA . ILE A 1 163 ? -12.607 -3.636 25.962 1.00 98.62 163 ILE A CA 1
ATOM 1283 C C . ILE A 1 163 ? -13.685 -4.630 26.400 1.00 98.62 163 ILE A C 1
ATOM 1285 O O . ILE A 1 163 ? -14.346 -4.393 27.409 1.00 98.62 163 ILE A O 1
ATOM 1289 N N . ALA A 1 164 ? -13.842 -5.749 25.689 1.00 98.44 164 ALA A N 1
ATOM 1290 C CA . ALA A 1 164 ? -14.849 -6.756 26.020 1.00 98.44 164 ALA A CA 1
ATOM 1291 C C . ALA A 1 164 ? -14.630 -7.349 27.422 1.00 98.44 164 ALA A C 1
ATOM 1293 O O . ALA A 1 164 ? -15.577 -7.501 28.193 1.00 98.44 164 ALA A O 1
ATOM 1294 N N . LYS A 1 165 ? -13.372 -7.630 27.788 1.00 98.50 165 LYS A N 1
ATOM 1295 C CA . LYS A 1 165 ? -13.016 -8.110 29.128 1.00 98.50 165 LYS A CA 1
ATOM 1296 C C . LYS A 1 165 ? -13.414 -7.100 30.208 1.00 98.50 165 LYS A C 1
ATOM 1298 O O . LYS A 1 165 ? -14.056 -7.480 31.183 1.00 98.50 165 LYS A O 1
ATOM 1303 N N . LEU A 1 166 ? -13.043 -5.831 30.029 1.00 98.62 166 LEU A N 1
ATOM 1304 C CA . LEU A 1 166 ? -13.339 -4.766 30.990 1.00 98.62 166 LEU A CA 1
ATOM 1305 C C . LEU A 1 166 ? -14.843 -4.494 31.101 1.00 98.62 166 LEU A C 1
ATOM 1307 O O . LEU A 1 166 ? -15.336 -4.242 32.196 1.00 98.62 166 LEU A O 1
ATOM 1311 N N . GLN A 1 167 ? -15.582 -4.574 29.993 1.00 98.44 167 GLN A N 1
ATOM 1312 C CA . GLN A 1 167 ? -17.040 -4.451 29.998 1.00 98.44 167 GLN A CA 1
ATOM 1313 C C . GLN A 1 167 ? -17.698 -5.575 30.798 1.00 98.44 167 GLN A C 1
ATOM 1315 O O . GLN A 1 167 ? -18.540 -5.290 31.642 1.00 98.44 167 GLN A O 1
ATOM 1320 N N . ASN A 1 168 ? -17.266 -6.822 30.599 1.00 98.25 168 ASN A N 1
ATOM 1321 C CA . ASN A 1 168 ? -17.788 -7.964 31.345 1.00 98.25 168 ASN A CA 1
ATOM 1322 C C . ASN A 1 168 ? -17.458 -7.878 32.846 1.00 98.25 168 ASN A C 1
ATOM 1324 O O . ASN A 1 168 ? -18.288 -8.199 33.689 1.00 98.25 168 ASN A O 1
ATOM 1328 N N . GLU A 1 169 ? -16.251 -7.429 33.199 1.00 98.25 169 GLU A N 1
ATOM 1329 C CA . GLU A 1 169 ? -15.871 -7.217 34.602 1.00 98.25 169 GLU A CA 1
ATOM 1330 C C . GLU A 1 169 ? -16.692 -6.094 35.245 1.00 98.25 169 GLU A C 1
ATOM 1332 O O . GLU A 1 169 ? -17.176 -6.244 36.366 1.00 98.25 169 GLU A O 1
ATOM 1337 N N . LYS A 1 170 ? -16.913 -4.996 34.515 1.00 98.06 170 LYS A N 1
ATOM 1338 C CA . LYS A 1 170 ? -17.781 -3.906 34.955 1.00 98.06 170 LYS A CA 1
ATOM 1339 C C . LYS A 1 170 ? -19.210 -4.399 35.202 1.00 98.06 170 LYS A C 1
ATOM 1341 O O . LYS A 1 170 ? -19.731 -4.158 36.285 1.00 98.06 170 LYS A O 1
ATOM 1346 N N . GLU A 1 171 ? -19.816 -5.086 34.235 1.00 98.00 171 GLU A N 1
ATOM 1347 C CA . GLU A 1 171 ? -21.182 -5.619 34.339 1.00 98.00 171 GLU A CA 1
ATOM 1348 C C . GLU A 1 171 ? -21.308 -6.581 35.528 1.00 98.00 171 GLU A C 1
ATOM 1350 O O . GLU A 1 171 ? -22.199 -6.432 36.359 1.00 98.00 171 GLU A O 1
ATOM 1355 N N . HIS A 1 172 ? -20.338 -7.484 35.701 1.00 97.56 172 HIS A N 1
ATOM 1356 C CA . HIS A 1 172 ? -20.310 -8.400 36.839 1.00 97.56 172 HIS A CA 1
ATOM 1357 C C . HIS A 1 172 ? -20.269 -7.673 38.193 1.00 97.56 172 HIS A C 1
ATOM 1359 O O . HIS A 1 172 ? -20.972 -8.049 39.134 1.00 97.56 172 HIS A O 1
ATOM 1365 N N . LEU A 1 173 ? -19.453 -6.622 38.312 1.00 97.38 173 LEU A N 1
ATOM 1366 C CA . LEU A 1 173 ? -19.377 -5.819 39.533 1.00 97.38 173 LEU A CA 1
ATOM 1367 C C . LEU A 1 173 ? -20.660 -5.008 39.765 1.00 97.38 173 LEU A C 1
ATOM 1369 O O . LEU A 1 173 ? -21.119 -4.916 40.905 1.00 97.38 173 LEU A O 1
ATOM 1373 N N . GLU A 1 174 ? -21.249 -4.440 38.711 1.00 96.25 174 GLU A N 1
ATOM 1374 C CA . GLU A 1 174 ? -22.533 -3.733 38.775 1.00 96.25 174 GLU A CA 1
ATOM 1375 C C . GLU A 1 174 ? -23.658 -4.664 39.250 1.00 96.25 174 GLU A C 1
ATOM 1377 O O . GLU A 1 174 ? -24.424 -4.282 40.140 1.00 96.25 174 GLU A O 1
ATOM 1382 N N . ASP A 1 175 ? -23.697 -5.905 38.763 1.00 95.75 175 ASP A N 1
ATOM 1383 C CA . ASP A 1 175 ? -24.643 -6.934 39.201 1.00 95.75 175 ASP A CA 1
ATOM 1384 C C . ASP A 1 175 ? -24.464 -7.293 40.679 1.00 95.75 175 ASP A C 1
ATOM 1386 O O . ASP A 1 175 ? -25.433 -7.307 41.443 1.00 95.75 175 ASP A O 1
ATOM 1390 N N . LEU A 1 176 ? -23.225 -7.534 41.124 1.00 95.44 176 LEU A N 1
ATOM 1391 C CA . LEU A 1 176 ? -22.936 -7.819 42.535 1.00 95.44 176 LEU A CA 1
ATOM 1392 C C . LEU A 1 176 ? -23.375 -6.668 43.447 1.00 95.44 176 LEU A C 1
ATOM 1394 O O . LEU A 1 176 ? -23.958 -6.895 44.513 1.00 95.44 176 LEU A O 1
ATOM 1398 N N . ILE A 1 177 ? -23.125 -5.427 43.025 1.00 93.88 177 ILE A N 1
ATOM 1399 C CA . ILE A 1 177 ? -23.553 -4.232 43.754 1.00 93.88 177 ILE A CA 1
ATOM 1400 C C . ILE A 1 177 ? -25.081 -4.129 43.766 1.00 93.88 177 ILE A C 1
ATOM 1402 O O . ILE A 1 177 ? -25.651 -3.842 44.818 1.00 93.88 177 ILE A O 1
ATOM 1406 N N . SER A 1 178 ? -25.748 -4.383 42.640 1.00 92.38 178 SER A N 1
ATOM 1407 C CA . SER A 1 178 ? -27.210 -4.379 42.518 1.00 92.38 178 SER A CA 1
ATOM 1408 C C . SER A 1 178 ? -27.857 -5.396 43.467 1.00 92.38 178 SER A C 1
ATOM 1410 O O . SER A 1 178 ? -28.747 -5.055 44.253 1.00 92.38 178 SER A O 1
ATOM 1412 N N . VAL A 1 179 ? -27.333 -6.627 43.501 1.00 91.69 179 VAL A N 1
ATOM 1413 C CA . VAL A 1 179 ? -27.784 -7.669 44.434 1.00 91.69 179 VAL A CA 1
ATOM 1414 C C . VAL A 1 179 ? -27.572 -7.224 45.879 1.00 91.69 179 VAL A C 1
ATOM 1416 O O . VAL A 1 179 ? -28.504 -7.285 46.684 1.00 91.69 179 VAL A O 1
ATOM 1419 N N . HIS A 1 180 ? -26.390 -6.713 46.226 1.00 89.81 180 HIS A N 1
ATOM 1420 C CA . HIS A 1 180 ? -26.120 -6.244 47.584 1.00 89.81 180 HIS A CA 1
ATOM 1421 C C . HIS A 1 180 ? -27.028 -5.068 47.990 1.00 89.81 180 HIS A C 1
ATOM 1423 O O . HIS A 1 180 ? -27.513 -5.037 49.122 1.00 89.81 180 HIS A O 1
ATOM 1429 N N . GLN A 1 181 ? -27.327 -4.133 47.080 1.00 88.44 181 GLN A N 1
ATOM 1430 C CA . GLN A 1 181 ? -28.269 -3.031 47.322 1.00 88.44 181 GLN A CA 1
ATOM 1431 C C . GLN A 1 181 ? -29.677 -3.529 47.671 1.00 88.44 181 GLN A C 1
ATOM 1433 O O . GLN A 1 181 ? -30.345 -2.914 48.502 1.00 88.44 181 GLN A O 1
ATOM 1438 N N . SER A 1 182 ? -30.116 -4.650 47.088 1.00 86.25 182 SER A N 1
ATOM 1439 C CA . SER A 1 182 ? -31.432 -5.237 47.376 1.00 86.25 182 SER A CA 1
ATOM 1440 C C . SER A 1 182 ? -31.533 -5.878 48.771 1.00 86.25 182 SER A C 1
ATOM 1442 O O . SER A 1 182 ? -32.620 -5.930 49.345 1.00 86.25 182 SER A O 1
ATOM 1444 N N . VAL A 1 183 ? -30.408 -6.325 49.344 1.00 88.00 183 VAL A N 1
ATOM 1445 C CA . VAL A 1 183 ? -30.366 -7.053 50.628 1.00 88.00 183 VAL A CA 1
ATOM 1446 C C . VAL A 1 183 ? -29.873 -6.173 51.785 1.00 88.00 183 VAL A C 1
ATOM 1448 O O . VAL A 1 183 ? -30.248 -6.397 52.935 1.00 88.00 183 VAL A O 1
ATOM 1451 N N . CYS A 1 184 ? -29.044 -5.159 51.519 1.00 85.38 184 CYS A N 1
ATOM 1452 C CA . CYS A 1 184 ? -28.374 -4.379 52.559 1.00 85.38 184 CYS A CA 1
ATOM 1453 C C . CYS A 1 184 ? -29.256 -3.244 53.123 1.00 85.38 184 CYS A C 1
ATOM 1455 O O . CYS A 1 184 ? -29.515 -2.256 52.429 1.00 85.38 184 CYS A O 1
ATOM 1457 N N . PRO A 1 185 ? -29.625 -3.273 54.423 1.00 74.44 185 PRO A N 1
ATOM 1458 C CA . PRO A 1 185 ? -30.485 -2.251 55.032 1.00 74.44 185 PRO A CA 1
ATOM 1459 C C . PRO A 1 185 ? -29.871 -0.844 55.057 1.00 74.44 185 PRO A C 1
ATOM 1461 O O . PRO A 1 185 ? -30.595 0.140 55.192 1.00 74.44 185 PRO A O 1
ATOM 1464 N N . LYS A 1 186 ? -28.538 -0.744 54.949 1.00 75.62 186 LYS A N 1
ATOM 1465 C CA . LYS A 1 186 ? -27.775 0.511 55.050 1.00 75.62 186 LYS A CA 1
ATOM 1466 C C . LYS A 1 186 ? -27.556 1.224 53.708 1.00 75.62 186 LYS A C 1
ATOM 1468 O O . LYS A 1 186 ? -27.036 2.332 53.715 1.00 75.62 186 LYS A O 1
ATOM 1473 N N . MET A 1 187 ? -27.925 0.612 52.576 1.00 65.00 187 MET A N 1
ATOM 1474 C CA . MET A 1 187 ? -27.687 1.158 51.228 1.00 65.00 187 MET A CA 1
ATOM 1475 C C . MET A 1 187 ? -28.921 1.777 50.556 1.00 65.00 187 MET A C 1
ATOM 1477 O O . MET A 1 187 ? -28.826 2.197 49.402 1.00 65.00 187 MET A O 1
ATOM 1481 N N . LYS A 1 188 ? -30.065 1.893 51.253 1.00 60.03 188 LYS A N 1
ATOM 1482 C CA . LYS A 1 188 ? -31.174 2.737 50.775 1.00 60.03 188 LYS A CA 1
ATOM 1483 C C . LYS A 1 188 ? -30.623 4.137 50.536 1.00 60.03 188 LYS A C 1
ATOM 1485 O O . LYS A 1 188 ? -30.139 4.769 51.473 1.00 60.03 188 LYS A O 1
ATOM 1490 N N . LYS A 1 189 ? -30.647 4.579 49.278 1.00 56.81 189 LYS A N 1
ATOM 1491 C CA . LYS A 1 189 ? -30.085 5.864 48.871 1.00 56.81 189 LYS A CA 1
ATOM 1492 C C . LYS A 1 189 ? -30.661 6.963 49.759 1.00 56.81 189 LYS A C 1
ATOM 1494 O O . LYS A 1 189 ? -31.870 7.181 49.781 1.00 56.81 189 LYS A O 1
ATOM 1499 N N . HIS A 1 190 ? -29.795 7.630 50.515 1.00 51.03 190 HIS A N 1
ATOM 1500 C CA . HIS A 1 190 ? -30.134 8.923 51.080 1.00 51.03 190 HIS A CA 1
ATOM 1501 C C . HIS A 1 190 ? -30.201 9.912 49.913 1.00 51.03 190 HIS A C 1
ATOM 1503 O O . HIS A 1 190 ? -29.163 10.331 49.415 1.00 51.03 190 HIS A O 1
ATOM 1509 N N . GLY A 1 191 ? -31.426 10.236 49.496 1.00 45.34 191 GLY A N 1
ATOM 1510 C CA . GLY A 1 191 ? -31.772 11.463 48.778 1.00 45.34 191 GLY A CA 1
ATOM 1511 C C . GLY A 1 191 ? -31.524 11.464 47.272 1.00 45.34 191 GLY A C 1
ATOM 1512 O O . GLY A 1 191 ? -30.445 11.832 46.825 1.00 45.34 191 GLY A O 1
ATOM 1513 N N . ASP A 1 192 ? -32.580 11.183 46.508 1.00 46.69 192 ASP A N 1
ATOM 1514 C CA . ASP A 1 192 ? -32.907 12.057 45.381 1.00 46.69 192 ASP A CA 1
ATOM 1515 C C . ASP A 1 192 ? -33.407 13.385 45.983 1.00 46.69 192 ASP A C 1
ATOM 1517 O O . ASP A 1 192 ? -34.417 13.424 46.695 1.00 46.69 192 ASP A O 1
ATOM 1521 N N . SER A 1 193 ? -32.658 14.463 45.781 1.00 39.53 193 SER A N 1
ATOM 1522 C CA . SER A 1 193 ? -33.077 15.861 45.950 1.00 39.53 193 SER A CA 1
ATOM 1523 C C . SER A 1 193 ? -32.316 16.709 44.948 1.00 39.53 193 SER A C 1
ATOM 1525 O O . SER A 1 193 ? -31.100 16.457 44.796 1.00 39.53 193 SER A O 1
#

Sequence (193 aa):
MAGKDISQSEVPSTSADNIDFLTYDDDNSNVFYSEDVGPMWTDNIIELSSSNTSTNDSQVSNVLPFEGRQTEDPMLDLVKGELKHRIRSRRHASGQGDIVVDFAAEAKEEMLTGEEEERRKLRREKNRVAAQKCRGKKRERADNLEGTVARLENKQSRISAEIAKLQNEKEHLEDLISVHQSVCPKMKKHGDS

Foldseek 3Di:
DDDDDDDDDDDDDDDDDDDDDDPDDDPPPDDDPPDDDDPPPDDPPPPPPDDDDPDDPDDPPDPDPDPDDPPPPVVVVVVVVVVQVVVQVVCVVVVNHDDDDPPVPDDPCPVCPVVNVVVVVVVVVVVVVVVVVVVVVVVVVVVVVVVVVVVVVVVVVVVVVVVVVVVVVVVVVVVVVVVCCVVPPPNPDDDPD

Organism: Patella caerulea (NCBI:txid87958)

Radius of gyration: 38.6 Å; chains: 1; bounding box: 114×48×102 Å

InterPro domains:
  IPR000837 AP-1 transcription factor [PR00042] (110-126)
  IPR000837 AP-1 transcription factor [PR00042] (127-143)
  IPR000837 AP-1 transcription factor [PR00042] (145-166)
  IPR000837 AP-1 transcription factor [PR00042] (166-189)
  IPR000837 AP-1 transcription factor [PTHR23351] (50-191)
  IPR004827 Basic-leucine zipper domain [PF00170] (115-175)
  IPR004827 Basic-leucine zipper domain [PS00036] (123-137)
  IPR004827 Basic-leucine zipper domain [PS50217] (117-180)
  IPR004827 Basic-leucine zipper domain [SM00338] (115-179)
  IPR046347 Basic-leucine zipper domain superfamily [SSF57959] (119-177)

pLDDT: mean 71.16, std 23.53, range [31.66, 98.62]

Secondary structure (DSSP, 8-state):
-----------------------------------S---SS---------------S----------------HHHHHHHHHHHHHHHHHHHHTT-------TT---------HHHHHHHHHHHHHHHHHHHHHHHHHHHHHHHHHHHHHHHHHHHHHHHHHHHHHHHHHHHHHHHHHHHHHH-TT-S-S---